Protein AF-A0A1R3IDV9-F1 (afdb_monomer)

Solvent-accessible surface area (backbone atoms only — not comparable to full-atom values): 19021 Å² total; per-residue (Å²): 127,84,83,76,49,72,67,57,53,40,50,51,34,52,48,17,51,78,66,68,31,64,69,55,35,50,51,52,50,56,47,46,67,73,73,48,67,83,74,65,56,50,71,53,49,33,41,50,19,36,33,27,16,75,70,73,34,53,68,60,17,49,50,50,55,69,66,42,54,76,92,56,63,45,59,66,40,52,33,34,43,29,43,22,27,44,74,70,69,38,26,69,60,20,48,51,50,53,54,46,40,48,74,71,71,42,70,79,47,68,75,34,49,31,41,48,22,49,24,24,24,76,69,56,34,54,72,58,36,53,53,52,48,56,48,29,54,76,67,66,37,40,79,40,61,64,25,36,34,27,48,35,51,22,26,50,60,47,69,40,50,66,63,22,47,50,53,60,70,70,42,92,69,77,42,73,68,39,54,50,48,52,32,50,50,27,46,76,71,72,36,57,67,61,20,50,52,52,51,54,50,52,53,50,60,74,49,58,87,74,68,81,72,63,49,78,46,72,27,95,51,42,64,65,51,48,50,49,45,27,74,76,74,60,37,41,80,49,94,60,82,93,62,100,58,60,67,49,34,33,40,40,94,96,52,64,28,36,38,31,29,50,55,61,93,84,62,82,68,80,84,44,68,55,24,68,84,27,83,58,76,66,30,79,58,43,90,83,45,77,60,53,77,47,77,38,93,56,48,69,64,51,56,48,54,39,52,79,70,69,52,67,69,30,75,50,64,46,96,85,70,66,36,45,36,40,21,28,61,50,98,40,28,44,34,36,34,40,33,32,60,69,84,130

Organism: Corchorus capsularis (NCBI:txid210143)

Structure (mmCIF, N/CA/C/O backbone):
data_AF-A0A1R3IDV9-F1
#
_entry.id   AF-A0A1R3IDV9-F1
#
loop_
_atom_site.group_PDB
_atom_site.id
_atom_site.type_symbol
_atom_site.label_atom_id
_atom_site.label_alt_id
_atom_site.label_comp_id
_atom_site.label_asym_id
_atom_site.label_entity_id
_atom_site.label_seq_id
_atom_site.pdbx_PDB_ins_code
_atom_site.Cartn_x
_atom_site.Cartn_y
_atom_site.Cartn_z
_atom_site.occupancy
_atom_site.B_iso_or_equiv
_atom_site.auth_seq_id
_atom_site.auth_comp_id
_atom_site.auth_asym_id
_atom_site.auth_atom_id
_atom_site.pdbx_PDB_model_num
ATOM 1 N N . MET A 1 1 ? 41.408 20.969 -21.955 1.00 45.00 1 MET A N 1
ATOM 2 C CA . MET A 1 1 ? 40.219 20.861 -21.080 1.00 45.00 1 MET A CA 1
ATOM 3 C C . MET A 1 1 ? 40.472 19.716 -20.119 1.00 45.00 1 MET A C 1
ATOM 5 O O . MET A 1 1 ? 41.024 18.726 -20.591 1.00 45.00 1 MET A O 1
ATOM 9 N N . PRO A 1 2 ? 40.154 19.833 -18.820 1.00 53.81 2 PR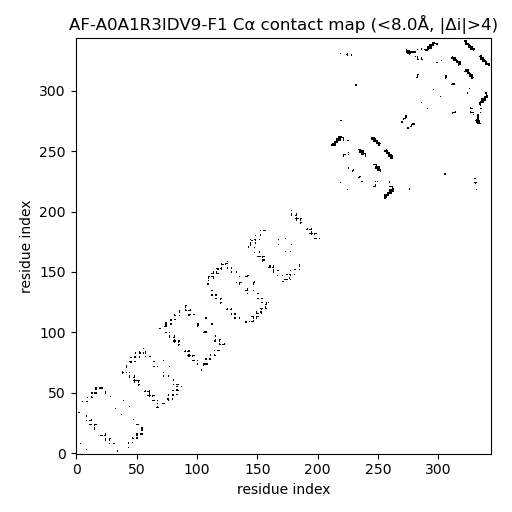O A N 1
ATOM 10 C CA . PRO A 1 2 ? 40.246 18.680 -17.931 1.00 53.81 2 PRO A CA 1
ATOM 11 C C . PRO A 1 2 ? 39.352 17.569 -18.496 1.00 53.81 2 PRO A C 1
ATOM 13 O O . PRO A 1 2 ? 38.262 17.845 -19.002 1.00 53.81 2 PRO A O 1
ATOM 16 N N . PHE A 1 3 ? 39.854 16.337 -18.504 1.00 72.88 3 PHE A N 1
ATOM 17 C CA . PHE A 1 3 ? 39.073 15.192 -18.955 1.00 72.88 3 PHE A CA 1
ATOM 18 C C . PHE A 1 3 ? 37.902 15.004 -17.989 1.00 72.88 3 PHE A C 1
ATOM 20 O O . PHE A 1 3 ? 38.125 14.801 -16.798 1.00 72.88 3 PHE A O 1
ATOM 27 N N . LEU A 1 4 ? 36.670 15.104 -18.497 1.00 81.44 4 LEU A N 1
ATOM 28 C CA . LEU A 1 4 ? 35.479 14.813 -17.703 1.00 81.44 4 LEU A CA 1
ATOM 29 C C . LEU A 1 4 ? 35.514 13.351 -17.255 1.00 81.44 4 LEU A C 1
ATOM 31 O O . LEU A 1 4 ? 35.763 12.442 -18.051 1.00 81.44 4 LEU A O 1
ATOM 35 N N . THR A 1 5 ? 35.237 13.130 -15.979 1.00 87.06 5 THR A N 1
ATOM 36 C CA . THR A 1 5 ? 35.092 11.804 -15.386 1.00 87.06 5 THR A CA 1
ATOM 37 C C . THR A 1 5 ? 33.834 11.106 -15.909 1.00 87.06 5 THR A C 1
ATOM 39 O O . THR A 1 5 ? 32.876 11.739 -16.360 1.00 87.06 5 THR A O 1
ATOM 42 N N . ALA A 1 6 ? 33.785 9.775 -15.803 1.00 84.94 6 ALA A N 1
ATOM 43 C CA . ALA A 1 6 ? 32.597 9.006 -16.183 1.00 84.94 6 ALA A CA 1
ATOM 44 C C . ALA A 1 6 ? 31.330 9.463 -15.424 1.00 84.94 6 ALA A C 1
ATOM 46 O O . ALA A 1 6 ? 30.246 9.518 -16.001 1.00 84.94 6 ALA A O 1
ATOM 47 N N . ASN A 1 7 ? 31.460 9.860 -14.156 1.00 87.38 7 ASN A N 1
ATOM 48 C CA . ASN A 1 7 ? 30.328 10.353 -13.369 1.00 87.38 7 ASN A CA 1
ATOM 49 C C . ASN A 1 7 ? 29.808 11.697 -13.893 1.00 87.38 7 ASN A C 1
ATOM 51 O O . ASN A 1 7 ? 28.600 11.868 -14.038 1.00 87.38 7 ASN A O 1
ATOM 55 N N . GLU A 1 8 ? 30.702 12.625 -14.242 1.00 92.00 8 GLU A N 1
ATOM 56 C CA . GLU A 1 8 ? 30.314 13.904 -14.846 1.00 92.00 8 GLU A CA 1
ATOM 57 C C . GLU A 1 8 ? 29.625 13.689 -16.198 1.00 92.00 8 GLU A C 1
ATOM 59 O O . GLU A 1 8 ? 28.583 14.287 -16.458 1.00 92.00 8 GLU A O 1
ATOM 64 N N . LEU A 1 9 ? 30.133 12.770 -17.028 1.00 92.94 9 LEU A N 1
ATOM 65 C CA . LEU A 1 9 ? 29.495 12.394 -18.295 1.00 92.94 9 LEU A CA 1
ATOM 66 C C . LEU A 1 9 ? 28.096 11.791 -18.081 1.00 92.94 9 LEU A C 1
ATOM 68 O O . LEU A 1 9 ? 27.165 12.129 -18.815 1.00 92.94 9 LEU A O 1
ATOM 72 N N . GLY A 1 10 ? 27.922 10.952 -17.055 1.00 93.12 10 GLY A N 1
ATOM 73 C CA . GLY A 1 10 ? 26.614 10.440 -16.636 1.00 93.12 10 GLY A CA 1
ATOM 74 C C . GLY A 1 10 ? 25.642 11.559 -16.248 1.00 93.12 10 GLY A C 1
ATOM 75 O O . GLY A 1 10 ? 24.504 11.582 -16.720 1.00 93.12 10 GLY A O 1
ATOM 76 N N . SER A 1 11 ? 26.102 12.543 -15.474 1.00 94.12 11 SER A N 1
ATOM 77 C CA . SER A 1 11 ? 25.307 13.717 -15.088 1.00 94.12 11 SER A CA 1
ATOM 78 C C . SER A 1 11 ? 24.898 14.580 -16.284 1.00 94.12 11 SER A C 1
ATOM 80 O O . SER A 1 11 ? 23.766 15.067 -16.333 1.00 94.12 11 SER A O 1
ATOM 82 N N . LEU A 1 12 ? 25.763 14.735 -17.293 1.00 96.00 12 LEU A N 1
ATOM 83 C CA . LEU A 1 12 ? 25.405 15.438 -18.531 1.00 96.00 12 LEU A CA 1
ATOM 84 C C . LEU A 1 12 ? 24.293 14.709 -19.301 1.00 96.00 12 LEU A C 1
ATOM 86 O O . LEU A 1 12 ? 23.381 15.357 -19.817 1.00 96.00 12 LEU A O 1
ATOM 90 N N . LEU A 1 13 ? 24.309 13.371 -19.329 1.00 95.88 13 LEU A N 1
ATOM 91 C CA . LEU A 1 13 ? 23.220 12.586 -19.922 1.00 95.88 13 LEU A CA 1
ATOM 92 C C . LEU A 1 13 ? 21.898 12.782 -19.167 1.00 95.88 13 LEU A C 1
ATOM 94 O O . LEU A 1 13 ? 20.855 12.922 -19.805 1.00 95.88 13 LEU A O 1
ATOM 98 N N . LEU A 1 14 ? 21.924 12.848 -17.832 1.00 94.88 14 LEU A N 1
ATOM 99 C CA . LEU A 1 14 ? 20.731 13.170 -17.037 1.00 94.88 14 LEU A CA 1
ATOM 100 C C . LEU A 1 14 ? 20.232 14.594 -17.313 1.00 94.88 14 LEU A C 1
ATOM 102 O O . LEU A 1 14 ? 19.033 14.801 -17.480 1.00 94.88 14 LEU A O 1
ATOM 106 N N . SER A 1 15 ? 21.140 15.563 -17.448 1.00 96.06 15 SER A N 1
ATOM 107 C CA . SER A 1 15 ? 20.794 16.934 -17.838 1.00 96.06 15 SER A CA 1
ATOM 108 C C . SER A 1 15 ? 20.126 16.985 -19.218 1.00 96.06 15 SER A C 1
ATOM 110 O O . SER A 1 15 ? 19.154 17.719 -19.405 1.00 96.06 15 SER A O 1
ATOM 112 N N . ALA A 1 16 ? 20.556 16.154 -20.174 1.00 95.94 16 ALA A N 1
ATOM 113 C CA . ALA A 1 16 ? 19.885 16.033 -21.469 1.00 95.94 16 ALA A CA 1
ATOM 114 C C . ALA A 1 16 ? 18.427 15.560 -21.338 1.00 95.94 16 ALA A C 1
ATOM 116 O O . ALA A 1 16 ? 17.557 16.073 -22.044 1.00 95.94 16 ALA A O 1
ATOM 117 N N . ILE A 1 17 ? 18.149 14.629 -20.416 1.00 95.19 17 ILE A N 1
ATOM 118 C CA . ILE A 1 17 ? 16.788 14.160 -20.119 1.00 95.19 17 ILE A CA 1
ATOM 119 C C . ILE A 1 17 ? 15.955 15.293 -19.513 1.00 95.19 17 ILE A C 1
ATOM 121 O O . ILE A 1 17 ? 14.864 15.573 -20.010 1.00 95.19 17 ILE A O 1
ATOM 125 N N . SER A 1 18 ? 16.474 15.967 -18.481 1.00 95.75 18 SER A N 1
ATOM 126 C CA . SER A 1 18 ? 15.773 17.059 -17.790 1.00 95.75 18 SER A CA 1
ATOM 127 C C . SER A 1 18 ? 15.428 18.214 -18.732 1.00 95.75 18 SER A C 1
ATOM 129 O O . SER A 1 18 ? 14.315 18.730 -18.694 1.00 95.75 18 SER A O 1
ATOM 131 N N . ASN A 1 19 ? 16.347 18.563 -19.635 1.00 95.12 19 ASN A N 1
ATOM 132 C CA . ASN A 1 19 ? 16.150 19.610 -20.641 1.00 95.12 19 ASN A CA 1
ATOM 133 C C . ASN A 1 19 ? 15.424 19.122 -21.906 1.00 95.12 19 ASN A C 1
ATOM 135 O O . ASN A 1 19 ? 15.231 19.900 -22.838 1.00 95.12 19 ASN A O 1
ATOM 139 N N . ARG A 1 20 ? 15.070 17.831 -21.984 1.00 94.12 20 ARG A N 1
ATOM 140 C CA . ARG A 1 20 ? 14.500 17.176 -23.175 1.00 94.12 20 ARG A CA 1
ATOM 141 C C . ARG A 1 20 ? 15.292 17.449 -24.467 1.00 94.12 20 ARG A C 1
ATOM 143 O O . ARG A 1 20 ? 14.722 17.511 -25.555 1.00 94.12 20 ARG A O 1
ATOM 150 N N . SER A 1 21 ? 16.613 17.609 -24.361 1.00 96.44 21 SER A N 1
ATOM 151 C CA . SER A 1 21 ? 17.473 18.025 -25.473 1.00 96.44 21 SER A CA 1
ATOM 152 C C . SER A 1 21 ? 18.182 16.837 -26.107 1.00 96.44 21 SER A C 1
ATOM 154 O O . SER A 1 21 ? 19.210 16.350 -25.626 1.00 96.44 21 SER A O 1
ATOM 156 N N . LEU A 1 22 ? 17.651 16.396 -27.246 1.00 94.31 22 LEU A N 1
ATOM 157 C CA . LEU A 1 22 ? 18.248 15.310 -28.012 1.00 94.31 22 LEU A CA 1
ATOM 158 C C . LEU A 1 22 ? 19.625 15.671 -28.581 1.00 94.31 22 LEU A C 1
ATOM 160 O O . LEU A 1 22 ? 20.528 14.832 -28.601 1.00 94.31 22 LEU A O 1
ATOM 164 N N . LEU A 1 23 ? 19.784 16.910 -29.052 1.00 95.75 23 LEU A N 1
ATOM 165 C CA . LEU A 1 23 ? 21.054 17.383 -29.596 1.00 95.75 23 LEU A CA 1
ATOM 166 C C . LEU A 1 23 ? 22.146 17.317 -28.527 1.00 95.75 23 LEU A C 1
ATOM 168 O O . LEU A 1 23 ? 23.218 16.772 -28.786 1.00 95.75 23 LEU A O 1
ATOM 172 N N . PHE A 1 24 ? 21.841 17.794 -27.317 1.00 96.19 24 PHE A N 1
ATOM 173 C CA . PHE A 1 24 ? 22.769 17.740 -26.194 1.00 96.19 24 PHE A CA 1
ATOM 174 C C . PHE A 1 24 ? 23.096 16.294 -25.809 1.00 96.19 24 PHE A C 1
ATOM 176 O O . PHE A 1 24 ? 24.266 15.936 -25.752 1.00 96.19 24 PHE A O 1
ATOM 183 N N . GLY A 1 25 ? 22.088 15.424 -25.678 1.00 96.50 25 GLY A N 1
ATOM 184 C CA . GLY A 1 25 ? 22.305 14.008 -25.362 1.00 96.50 25 GLY A CA 1
ATOM 185 C C . GLY A 1 25 ? 23.177 13.277 -26.392 1.00 96.50 25 GLY A C 1
ATOM 186 O O . GLY A 1 25 ? 24.076 12.521 -26.021 1.00 96.50 25 GLY A O 1
ATOM 187 N N . ARG A 1 26 ? 22.973 13.531 -27.693 1.00 96.38 26 ARG A N 1
ATOM 188 C CA . ARG A 1 26 ? 23.817 12.970 -28.765 1.00 96.38 26 ARG A CA 1
ATOM 189 C C . ARG A 1 26 ? 25.233 13.540 -28.748 1.00 96.38 26 ARG A C 1
ATOM 191 O O . ARG A 1 26 ? 26.173 12.779 -28.953 1.00 96.38 26 ARG A O 1
ATOM 198 N N . ALA A 1 27 ? 25.395 14.837 -28.485 1.00 96.25 27 ALA A N 1
ATOM 199 C CA . ALA A 1 27 ? 26.710 15.458 -28.350 1.00 96.25 27 ALA A CA 1
ATOM 200 C C . ALA A 1 27 ? 27.485 14.873 -27.157 1.00 96.25 27 ALA A C 1
ATOM 202 O O . ALA A 1 27 ? 28.652 14.511 -27.306 1.00 96.25 27 ALA A O 1
ATOM 203 N N . THR A 1 28 ? 26.826 14.686 -26.009 1.00 95.75 28 THR A N 1
ATOM 204 C CA . THR A 1 28 ? 27.406 14.016 -24.837 1.00 95.75 28 THR A CA 1
ATOM 205 C C . THR A 1 28 ? 27.777 12.568 -25.147 1.00 95.75 28 THR A C 1
ATOM 207 O O . THR A 1 28 ? 28.882 12.150 -24.818 1.00 95.75 28 THR A O 1
ATOM 210 N N . HIS A 1 29 ? 26.917 11.807 -25.834 1.00 95.38 29 HIS A N 1
ATOM 211 C CA . HIS A 1 29 ? 27.252 10.442 -26.251 1.00 95.38 29 HIS A CA 1
ATOM 212 C C . HIS A 1 29 ? 28.455 10.407 -27.208 1.00 95.38 29 HIS A C 1
ATOM 214 O O . HIS A 1 29 ? 29.370 9.612 -27.017 1.00 95.38 29 HIS A O 1
ATOM 220 N N . ALA A 1 30 ? 28.519 11.307 -28.193 1.00 94.88 30 ALA A N 1
ATOM 221 C CA . ALA A 1 30 ? 29.675 11.404 -29.082 1.00 94.88 30 ALA A CA 1
ATOM 222 C C . ALA A 1 30 ? 30.962 11.763 -28.319 1.00 94.88 30 ALA A C 1
ATOM 224 O O . ALA A 1 30 ? 32.035 11.265 -28.653 1.00 94.88 30 ALA A O 1
ATOM 225 N N . HIS A 1 31 ? 30.863 12.603 -27.285 1.00 93.88 31 HIS A N 1
ATOM 226 C CA . HIS A 1 31 ? 31.991 12.915 -26.414 1.00 93.88 31 HIS A CA 1
ATOM 227 C C . HIS A 1 31 ? 32.432 11.690 -25.601 1.00 93.88 31 HIS A C 1
ATOM 229 O O . HIS A 1 31 ? 33.619 11.388 -25.599 1.00 93.88 31 HIS A O 1
ATOM 235 N N . ILE A 1 32 ? 31.489 10.932 -25.025 1.00 94.69 32 ILE A N 1
ATOM 236 C CA . ILE A 1 32 ? 31.747 9.658 -24.329 1.00 94.69 32 ILE A CA 1
ATOM 237 C C . ILE A 1 32 ? 32.524 8.682 -25.220 1.00 94.69 32 ILE A C 1
ATOM 239 O O . ILE A 1 32 ? 33.512 8.111 -24.772 1.00 94.69 32 ILE A O 1
ATOM 243 N N . LEU A 1 33 ? 32.119 8.519 -26.483 1.00 92.38 33 LEU A N 1
ATOM 244 C CA . LEU A 1 33 ? 32.799 7.620 -27.426 1.00 92.38 33 LEU A CA 1
ATOM 245 C C . LEU A 1 33 ? 34.219 8.081 -27.790 1.00 92.38 33 LEU A C 1
ATOM 247 O O . LEU A 1 33 ? 35.034 7.265 -28.207 1.00 92.38 33 LEU A O 1
ATOM 251 N N . LYS A 1 34 ? 34.517 9.382 -27.665 1.00 91.75 34 LYS A N 1
ATOM 252 C CA . LYS A 1 34 ? 35.859 9.938 -27.906 1.00 91.75 34 LYS A CA 1
ATOM 253 C C . LYS A 1 34 ? 36.758 9.880 -26.673 1.00 91.75 34 LYS A C 1
ATOM 255 O O . LYS A 1 34 ? 37.975 9.882 -26.831 1.00 91.75 34 LYS A O 1
ATOM 260 N N . THR A 1 35 ? 36.186 9.909 -25.470 1.00 89.88 35 THR A N 1
ATOM 261 C CA . THR A 1 35 ? 36.944 9.993 -24.212 1.00 89.88 35 THR A CA 1
ATOM 262 C C . THR A 1 35 ? 37.127 8.647 -23.530 1.00 89.88 35 THR A C 1
ATOM 264 O O . THR A 1 35 ? 38.171 8.419 -22.923 1.00 89.88 35 THR A O 1
ATOM 267 N N . LEU A 1 36 ? 36.135 7.758 -23.610 1.00 89.69 36 LEU A N 1
ATOM 268 C CA . LEU A 1 36 ? 36.168 6.449 -22.969 1.00 89.69 36 LEU A CA 1
ATOM 269 C C . LEU A 1 36 ? 36.540 5.358 -23.973 1.00 89.69 36 LEU A C 1
ATOM 271 O O . LEU A 1 36 ? 36.157 5.399 -25.141 1.00 89.69 36 LEU A O 1
ATOM 275 N N . GLN A 1 37 ? 37.263 4.349 -23.493 1.00 85.44 37 GLN A N 1
ATOM 276 C CA . GLN A 1 37 ? 37.557 3.156 -24.280 1.00 85.44 37 GLN A CA 1
ATOM 277 C C . GLN A 1 37 ? 36.317 2.264 -24.389 1.00 85.44 37 GLN A C 1
ATOM 279 O O . GLN A 1 37 ? 35.493 2.198 -23.474 1.00 85.44 37 GLN A O 1
ATOM 284 N N . THR A 1 38 ? 36.196 1.560 -25.513 1.00 84.06 38 THR A N 1
ATOM 285 C CA . THR A 1 38 ? 35.175 0.529 -25.714 1.00 84.06 38 THR A CA 1
ATOM 286 C C . THR A 1 38 ? 35.701 -0.841 -25.275 1.00 84.06 38 THR A C 1
ATOM 288 O O . THR A 1 38 ? 36.838 -1.168 -25.620 1.00 84.06 38 THR A O 1
ATOM 291 N N . PRO A 1 39 ? 34.889 -1.680 -24.608 1.00 86.06 39 PRO A N 1
ATOM 292 C CA . PRO A 1 39 ? 33.474 -1.468 -24.291 1.00 86.06 39 PRO A CA 1
ATOM 293 C C . PRO A 1 39 ? 33.248 -0.428 -23.183 1.00 86.06 39 PRO A C 1
ATOM 295 O O . PRO A 1 39 ? 34.038 -0.319 -22.250 1.00 86.06 39 PRO A O 1
ATOM 298 N N . LEU A 1 40 ? 32.150 0.330 -23.291 1.00 89.31 40 LEU A N 1
ATOM 299 C CA . LEU A 1 40 ? 31.809 1.365 -22.312 1.00 89.31 40 LEU A CA 1
ATOM 300 C C . LEU A 1 40 ? 31.517 0.747 -20.932 1.00 89.31 40 LEU A C 1
ATOM 302 O O . LEU A 1 40 ? 30.895 -0.318 -20.863 1.00 89.31 40 LEU A O 1
ATOM 306 N N . PRO A 1 41 ? 31.856 1.438 -19.826 1.00 88.62 41 PRO A N 1
ATOM 307 C CA . PRO A 1 41 ? 31.457 1.014 -18.487 1.00 88.62 41 PRO A CA 1
ATOM 308 C C . PRO A 1 41 ? 29.941 0.782 -18.388 1.00 88.62 41 PRO A C 1
ATOM 310 O O . PRO A 1 41 ? 29.149 1.554 -18.938 1.00 88.62 41 PRO A O 1
ATOM 313 N N . SER A 1 42 ? 29.517 -0.250 -17.652 1.00 87.31 42 SER A N 1
ATOM 314 C CA . SER A 1 42 ? 28.100 -0.643 -17.538 1.00 87.31 42 SER A CA 1
ATOM 315 C C . SER A 1 42 ? 27.205 0.504 -17.056 1.00 87.31 42 SER A C 1
ATOM 317 O O . SER A 1 42 ? 26.134 0.737 -17.610 1.00 87.31 42 SER A O 1
ATOM 319 N N . PHE A 1 43 ? 27.675 1.291 -16.087 1.00 89.62 43 PHE A N 1
ATOM 320 C CA . PHE A 1 43 ? 26.979 2.477 -15.591 1.00 89.62 43 PHE A CA 1
ATOM 321 C C . PHE A 1 43 ? 26.720 3.530 -16.684 1.00 89.62 43 PHE A C 1
ATOM 323 O O . PHE A 1 43 ? 25.619 4.080 -16.750 1.00 89.62 43 PHE A O 1
ATOM 330 N N . ILE A 1 44 ? 27.693 3.787 -17.566 1.00 93.12 44 ILE A N 1
ATOM 331 C CA . ILE A 1 44 ? 27.539 4.730 -18.686 1.00 93.12 44 ILE A CA 1
ATOM 332 C C . ILE A 1 44 ? 26.548 4.183 -19.709 1.00 93.12 44 ILE A C 1
ATOM 334 O O . ILE A 1 44 ? 25.652 4.903 -20.147 1.00 93.12 44 ILE A O 1
ATOM 338 N N . SER A 1 45 ? 26.662 2.897 -20.040 1.00 93.25 45 SER A N 1
ATOM 339 C CA . SER A 1 45 ? 25.725 2.220 -20.938 1.00 93.25 45 SER A CA 1
ATOM 340 C C . SER A 1 45 ? 24.287 2.310 -20.409 1.00 93.25 45 SER A C 1
ATOM 342 O O . SER A 1 45 ? 23.375 2.645 -21.161 1.00 93.25 45 SER A O 1
ATOM 344 N N . ASN A 1 46 ? 24.083 2.146 -19.095 1.00 93.00 46 ASN A N 1
ATOM 345 C CA . ASN A 1 46 ? 22.780 2.331 -18.445 1.00 93.00 46 ASN A CA 1
ATOM 346 C C . ASN A 1 46 ? 22.249 3.763 -18.600 1.00 93.00 46 ASN A C 1
ATOM 348 O O . ASN A 1 46 ? 21.075 3.946 -18.924 1.00 93.00 46 ASN A O 1
ATOM 352 N N . HIS A 1 47 ? 23.103 4.775 -18.409 1.00 94.75 47 HIS A N 1
ATOM 353 C CA . HIS A 1 47 ? 22.722 6.181 -18.581 1.00 94.75 47 HIS A CA 1
ATOM 354 C C . HIS A 1 47 ? 22.344 6.501 -20.026 1.00 94.75 47 HIS A C 1
ATOM 356 O O . HIS A 1 47 ? 21.361 7.202 -20.257 1.00 94.75 47 HIS A O 1
ATOM 362 N N . LEU A 1 48 ? 23.079 5.962 -20.999 1.00 96.06 48 LEU A N 1
ATOM 363 C CA . LEU A 1 48 ? 22.790 6.135 -22.420 1.00 96.06 48 LEU A CA 1
ATOM 364 C C . LEU A 1 48 ? 21.471 5.465 -22.819 1.00 96.06 48 LEU A C 1
ATOM 366 O O . LEU A 1 48 ? 20.647 6.098 -23.479 1.00 96.06 48 LEU A O 1
ATOM 370 N N . VAL A 1 49 ? 21.237 4.223 -22.381 1.00 95.94 49 VAL A N 1
ATOM 371 C CA . VAL A 1 49 ? 19.971 3.510 -22.617 1.00 95.94 49 VAL A CA 1
ATOM 372 C C . VAL A 1 49 ? 18.803 4.277 -22.002 1.00 95.94 49 VAL A C 1
ATOM 374 O O . VAL A 1 49 ? 17.796 4.487 -22.679 1.00 95.94 49 VAL A O 1
ATOM 377 N N . ASN A 1 50 ? 18.940 4.749 -20.760 1.00 95.00 50 ASN A N 1
ATOM 378 C CA . ASN A 1 50 ? 17.917 5.552 -20.092 1.00 95.00 50 ASN A CA 1
ATOM 379 C C . ASN A 1 50 ? 17.664 6.883 -20.822 1.00 95.00 50 ASN A C 1
ATOM 381 O O . ASN A 1 50 ? 16.513 7.223 -21.087 1.00 95.00 50 ASN A O 1
ATOM 385 N N . MET A 1 51 ? 18.721 7.606 -21.206 1.00 97.06 51 MET A N 1
ATOM 386 C CA . MET A 1 51 ? 18.622 8.881 -21.924 1.00 97.06 51 MET A CA 1
ATOM 387 C C . MET A 1 51 ? 17.900 8.718 -23.259 1.00 97.06 51 MET A C 1
ATOM 389 O O . MET A 1 51 ? 16.897 9.390 -23.499 1.00 97.06 51 MET A O 1
ATOM 393 N N . TYR A 1 52 ? 18.336 7.773 -24.093 1.00 97.31 52 TYR A N 1
ATOM 394 C CA . TYR A 1 52 ? 17.682 7.524 -25.374 1.00 97.31 52 TYR A CA 1
ATOM 395 C C . TYR A 1 52 ? 16.241 7.042 -25.210 1.00 97.31 52 TYR A C 1
ATOM 397 O O . TYR A 1 52 ? 15.367 7.475 -25.958 1.00 97.31 52 TYR A O 1
ATOM 405 N N . SER A 1 53 ? 15.966 6.209 -24.206 1.00 94.81 53 SER A N 1
ATOM 406 C CA . SER A 1 53 ? 14.613 5.739 -23.902 1.00 94.81 53 SER A CA 1
ATOM 407 C C . SER A 1 53 ? 13.673 6.877 -23.492 1.00 94.81 53 SER A C 1
ATOM 409 O O . SER A 1 53 ? 12.560 6.985 -24.008 1.00 94.81 53 SER A O 1
ATOM 411 N N . LYS A 1 54 ? 14.129 7.763 -22.599 1.00 93.06 54 LYS A N 1
ATOM 412 C CA . LYS A 1 54 ? 13.368 8.925 -22.114 1.00 93.06 54 LYS A CA 1
ATOM 413 C C . LYS A 1 54 ? 13.147 9.993 -23.188 1.00 93.06 54 LYS A C 1
ATOM 415 O O . LYS A 1 54 ? 12.162 10.718 -23.112 1.00 93.06 54 LYS A O 1
ATOM 420 N N . LEU A 1 55 ? 14.028 10.071 -24.188 1.00 94.62 55 LEU A N 1
ATOM 421 C CA . LEU A 1 55 ? 13.903 10.963 -25.349 1.00 94.62 55 LEU A CA 1
ATOM 422 C C . LEU A 1 55 ? 13.266 10.281 -26.576 1.00 94.62 55 LEU A C 1
ATOM 424 O O . LEU A 1 55 ? 13.386 10.788 -27.689 1.00 94.62 55 LEU A O 1
ATOM 428 N N . ASN A 1 56 ? 12.595 9.141 -26.381 1.00 93.25 56 ASN A N 1
ATOM 429 C CA . ASN A 1 56 ? 11.863 8.395 -27.411 1.00 93.25 56 ASN A CA 1
ATOM 430 C C . ASN A 1 56 ? 12.710 7.965 -28.632 1.00 93.25 56 ASN A C 1
ATOM 432 O O . ASN A 1 56 ? 12.223 7.863 -29.756 1.00 93.25 56 ASN A O 1
ATOM 436 N N . LEU A 1 57 ? 13.996 7.677 -28.422 1.00 95.12 57 LEU A N 1
ATOM 437 C CA . LEU A 1 57 ? 14.891 7.070 -29.412 1.00 95.12 57 LEU A CA 1
ATOM 438 C C . LEU A 1 57 ? 15.202 5.621 -29.048 1.00 95.12 57 LEU A C 1
ATOM 440 O O . LEU A 1 57 ? 16.344 5.235 -28.793 1.00 95.12 57 LEU A O 1
ATOM 444 N N . LEU A 1 58 ? 14.164 4.797 -29.043 1.00 94.00 58 LEU A N 1
ATOM 445 C CA . LEU A 1 58 ? 14.242 3.422 -28.554 1.00 94.00 58 LEU A CA 1
ATOM 446 C C . LEU A 1 58 ? 15.161 2.537 -29.406 1.00 94.00 58 LEU A C 1
ATOM 448 O O . LEU A 1 58 ? 15.869 1.697 -28.862 1.00 94.00 58 LEU A O 1
ATOM 452 N N . ASN A 1 59 ? 15.262 2.801 -30.713 1.00 93.94 59 ASN A N 1
ATOM 453 C CA . ASN A 1 59 ? 16.245 2.134 -31.572 1.00 93.94 59 ASN A CA 1
ATOM 454 C C . ASN A 1 59 ? 17.683 2.453 -31.140 1.00 93.94 59 ASN A C 1
ATOM 456 O O . ASN A 1 59 ? 18.515 1.556 -31.068 1.00 93.94 59 ASN A O 1
ATOM 460 N N . SER A 1 60 ? 17.984 3.712 -30.798 1.00 95.50 60 SER A N 1
ATOM 461 C CA . SER A 1 60 ? 19.308 4.091 -30.288 1.00 95.50 60 SER A CA 1
ATOM 462 C C . SER A 1 60 ? 19.581 3.469 -28.919 1.00 95.50 60 SER A C 1
ATOM 464 O O . SER A 1 60 ? 20.681 2.975 -28.694 1.00 95.50 60 SER A O 1
ATOM 466 N N . ALA A 1 61 ? 18.580 3.425 -28.035 1.00 95.56 61 ALA A N 1
ATOM 467 C CA . ALA A 1 61 ? 18.693 2.735 -26.751 1.00 95.56 61 ALA A CA 1
ATOM 468 C C . ALA A 1 61 ? 18.999 1.237 -26.944 1.00 95.56 61 ALA A C 1
ATOM 470 O O . ALA A 1 61 ? 19.900 0.697 -26.306 1.00 95.56 61 ALA A O 1
ATOM 471 N N . HIS A 1 62 ? 18.305 0.580 -27.876 1.00 94.38 62 HIS A N 1
ATOM 472 C CA . HIS A 1 62 ? 18.545 -0.820 -28.205 1.00 94.38 62 HIS A CA 1
ATOM 473 C C . HIS A 1 62 ? 19.944 -1.050 -28.798 1.00 94.38 62 HIS A C 1
ATOM 475 O O . HIS A 1 62 ? 20.625 -1.991 -28.397 1.00 94.38 62 HIS A O 1
ATOM 481 N N . LEU A 1 63 ? 20.418 -0.169 -29.686 1.00 93.75 63 LEU A N 1
ATOM 482 C CA . LEU A 1 63 ? 21.770 -0.256 -30.249 1.00 93.75 63 LEU A CA 1
ATOM 483 C C . LEU A 1 63 ? 22.858 -0.151 -29.171 1.00 93.75 63 LEU A C 1
ATOM 485 O O . LEU A 1 63 ? 23.808 -0.930 -29.199 1.00 93.75 63 LEU A O 1
ATOM 489 N N . VAL A 1 64 ? 22.702 0.748 -28.193 1.00 94.00 64 VAL A N 1
ATOM 490 C CA . VAL A 1 64 ? 23.636 0.843 -27.055 1.00 94.00 64 VAL A CA 1
ATOM 491 C C . VAL A 1 64 ? 23.644 -0.455 -26.241 1.00 94.00 64 VAL A C 1
ATOM 493 O O . VAL A 1 64 ? 24.711 -0.937 -25.860 1.00 94.00 64 VAL A O 1
ATOM 496 N N . LEU A 1 65 ? 22.479 -1.071 -26.012 1.00 92.00 65 LEU A N 1
ATOM 497 C CA . LEU A 1 65 ? 22.398 -2.371 -25.337 1.00 92.00 65 LEU A CA 1
ATOM 498 C C . LEU A 1 65 ? 23.108 -3.480 -26.136 1.00 92.00 65 LEU A C 1
ATOM 500 O O . LEU A 1 65 ? 23.826 -4.288 -25.547 1.00 92.00 65 LEU A O 1
ATOM 504 N N . LEU A 1 66 ? 22.943 -3.516 -27.464 1.00 91.00 66 LEU A N 1
ATOM 505 C CA . LEU A 1 66 ? 23.614 -4.495 -28.329 1.00 91.00 66 LEU A CA 1
ATOM 506 C C . LEU A 1 66 ? 25.139 -4.333 -28.320 1.00 91.00 66 LEU A C 1
ATOM 508 O O . LEU A 1 66 ? 25.851 -5.334 -28.310 1.00 91.00 66 LEU A O 1
ATOM 512 N N . GLN A 1 67 ? 25.628 -3.091 -28.270 1.00 89.81 67 GLN A N 1
ATOM 513 C CA . GLN A 1 67 ? 27.055 -2.771 -28.149 1.00 89.81 67 GLN A CA 1
ATOM 514 C C . GLN A 1 67 ? 27.613 -3.032 -26.742 1.00 89.81 67 GLN A C 1
ATOM 516 O O . GLN A 1 67 ? 28.824 -3.177 -26.576 1.00 89.81 67 GLN A O 1
ATOM 521 N N . THR A 1 68 ? 26.749 -3.113 -25.727 1.00 90.06 68 THR A N 1
ATOM 522 C CA . THR A 1 68 ? 27.149 -3.478 -24.365 1.00 90.06 68 THR A CA 1
ATOM 523 C C . THR A 1 68 ? 27.459 -4.980 -24.320 1.00 90.06 68 THR A C 1
ATOM 525 O O . THR A 1 68 ? 26.592 -5.780 -24.704 1.00 90.06 68 THR A O 1
ATOM 528 N N . PRO A 1 69 ? 28.650 -5.395 -23.837 1.00 89.75 69 PRO A N 1
ATOM 529 C CA . PRO A 1 69 ? 28.999 -6.807 -23.721 1.00 89.75 69 PRO A CA 1
ATOM 530 C C . PRO A 1 69 ? 27.943 -7.586 -22.924 1.00 89.75 69 PRO A C 1
ATOM 532 O O . PRO A 1 69 ? 27.475 -7.070 -21.907 1.00 89.75 69 PRO A O 1
ATOM 535 N N . PRO A 1 70 ? 27.577 -8.823 -23.319 1.00 86.81 70 PRO A N 1
ATOM 536 C CA . PRO A 1 70 ? 26.512 -9.579 -22.653 1.00 86.81 70 PRO A CA 1
ATOM 537 C C . PRO A 1 70 ? 26.684 -9.698 -21.132 1.00 86.81 70 PRO A C 1
ATOM 539 O O . PRO A 1 70 ? 25.728 -9.490 -20.395 1.00 86.81 70 PRO A O 1
ATOM 542 N N . HIS A 1 71 ? 27.913 -9.922 -20.658 1.00 86.44 71 HIS A N 1
ATOM 543 C CA . HIS A 1 71 ? 28.244 -10.035 -19.231 1.00 86.44 71 HIS A CA 1
ATOM 544 C C . HIS A 1 71 ? 28.161 -8.704 -18.455 1.00 86.44 71 HIS A C 1
ATOM 546 O O . HIS A 1 71 ? 28.197 -8.708 -17.229 1.00 86.44 71 HIS A O 1
ATOM 552 N N . SER A 1 72 ? 28.075 -7.563 -19.146 1.00 87.62 72 SER A N 1
ATOM 553 C CA . SER A 1 72 ? 27.945 -6.228 -18.543 1.00 87.62 72 SER A CA 1
ATOM 554 C C . SER A 1 72 ? 26.510 -5.696 -18.557 1.00 87.62 72 SER A C 1
ATOM 556 O O . SER A 1 72 ? 26.250 -4.643 -17.969 1.00 87.62 72 SER A O 1
ATOM 558 N N . ARG A 1 73 ? 25.577 -6.388 -19.225 1.00 90.50 73 ARG A N 1
ATOM 559 C CA . ARG A 1 73 ? 24.151 -6.038 -19.217 1.00 90.50 73 ARG A CA 1
ATOM 560 C C . ARG A 1 73 ? 23.569 -6.426 -17.867 1.00 90.50 73 ARG A C 1
ATOM 562 O O . ARG A 1 73 ? 23.669 -7.577 -17.457 1.00 90.50 73 ARG A O 1
ATOM 569 N N . SER A 1 74 ? 22.947 -5.477 -17.179 1.00 91.50 74 SER A N 1
ATOM 570 C CA . SER A 1 74 ? 22.351 -5.728 -15.868 1.00 91.50 74 SER A CA 1
ATOM 571 C C . SER A 1 74 ? 20.835 -5.574 -15.899 1.00 91.50 74 SER A C 1
ATOM 573 O O . SER A 1 74 ? 20.253 -5.078 -16.869 1.00 91.50 74 SER A O 1
ATOM 575 N N . VAL A 1 75 ? 20.184 -5.961 -14.798 1.00 94.81 75 VAL A N 1
ATOM 576 C CA . VAL A 1 75 ? 18.755 -5.698 -14.572 1.00 94.81 75 VAL A CA 1
ATOM 577 C C . VAL A 1 75 ? 18.407 -4.221 -14.771 1.00 94.81 75 VAL A C 1
ATOM 579 O O . VAL A 1 75 ? 17.346 -3.911 -15.307 1.00 94.81 75 VAL A O 1
ATOM 582 N N . VAL A 1 76 ? 19.324 -3.305 -14.439 1.00 92.94 76 VAL A N 1
ATOM 583 C CA . VAL A 1 76 ? 19.136 -1.857 -14.604 1.00 92.94 76 VAL A CA 1
ATOM 584 C C . VAL A 1 76 ? 19.064 -1.474 -16.083 1.00 92.94 76 VAL A C 1
ATOM 586 O O . VAL A 1 76 ? 18.157 -0.740 -16.471 1.00 92.94 76 VAL A O 1
ATOM 589 N N . THR A 1 77 ? 19.969 -1.990 -16.926 1.00 91.88 77 THR A N 1
ATOM 590 C CA . THR A 1 77 ? 19.978 -1.691 -18.369 1.00 91.88 77 THR A CA 1
ATOM 591 C C . THR A 1 77 ? 18.688 -2.160 -19.038 1.00 91.88 77 THR A C 1
ATOM 593 O O . THR A 1 77 ? 18.050 -1.408 -19.776 1.00 91.88 77 THR A O 1
ATOM 596 N N . TRP A 1 78 ? 18.284 -3.399 -18.747 1.00 95.88 78 TRP A N 1
ATOM 597 C CA . TRP A 1 78 ? 17.071 -3.995 -19.301 1.00 95.88 78 TRP A CA 1
ATOM 598 C C . TRP A 1 78 ? 15.811 -3.298 -18.806 1.00 95.88 78 TRP A C 1
ATOM 600 O O . TRP A 1 78 ? 14.941 -2.970 -19.610 1.00 95.88 78 TRP A O 1
ATOM 610 N N . THR A 1 79 ? 15.731 -3.008 -17.507 1.00 96.56 79 THR A N 1
ATOM 611 C CA . THR A 1 79 ? 14.585 -2.301 -16.925 1.00 96.56 79 THR A CA 1
ATOM 612 C C . THR A 1 79 ? 14.441 -0.906 -17.519 1.00 96.56 79 THR A C 1
ATOM 614 O O . THR A 1 79 ? 13.328 -0.524 -17.869 1.00 96.56 79 THR A O 1
ATOM 617 N N . ALA A 1 80 ? 15.539 -0.166 -17.718 1.00 94.56 80 ALA A N 1
ATOM 618 C CA . ALA A 1 80 ? 15.498 1.147 -18.359 1.00 94.56 80 ALA A CA 1
ATOM 619 C C . ALA A 1 80 ? 14.937 1.073 -19.790 1.00 94.56 80 ALA A C 1
ATOM 621 O O . ALA A 1 80 ? 14.076 1.878 -20.152 1.00 94.56 80 ALA A O 1
ATOM 622 N N . LEU A 1 81 ? 15.365 0.081 -20.579 1.00 96.00 81 LEU A N 1
ATOM 623 C CA . LEU A 1 81 ? 14.859 -0.129 -21.937 1.00 96.00 81 LEU A CA 1
ATOM 624 C C . LEU A 1 81 ? 13.368 -0.511 -21.936 1.00 96.00 81 LEU A C 1
ATOM 626 O O . LEU A 1 81 ? 12.567 0.111 -22.633 1.00 96.00 81 LEU A O 1
ATOM 630 N N . ILE A 1 82 ? 12.974 -1.499 -21.124 1.00 97.88 82 ILE A N 1
ATOM 631 C CA . ILE A 1 82 ? 11.585 -1.979 -21.019 1.00 97.88 82 ILE A CA 1
ATOM 632 C C . ILE A 1 82 ? 10.663 -0.845 -20.549 1.00 97.88 82 ILE A C 1
ATOM 634 O O . ILE A 1 82 ? 9.634 -0.585 -21.176 1.00 97.88 82 ILE A O 1
ATOM 638 N N . ALA A 1 83 ? 11.044 -0.129 -19.489 1.00 96.56 83 ALA A N 1
ATOM 639 C CA . ALA A 1 83 ? 10.297 1.016 -18.979 1.00 96.56 83 ALA A CA 1
ATOM 640 C C . ALA A 1 83 ? 10.192 2.132 -20.027 1.00 96.56 83 ALA A C 1
ATOM 642 O O . ALA A 1 83 ? 9.131 2.738 -20.174 1.00 96.56 83 ALA A O 1
ATOM 643 N N . GLY A 1 84 ? 11.264 2.368 -20.788 1.00 95.81 84 GLY A N 1
ATOM 644 C CA . GLY A 1 84 ? 11.290 3.267 -21.936 1.00 95.81 84 GLY A CA 1
ATOM 645 C C . GLY A 1 84 ? 10.229 2.935 -22.976 1.00 95.81 84 GLY A C 1
ATOM 646 O O . GLY A 1 84 ? 9.426 3.791 -23.343 1.00 95.81 84 GLY A O 1
ATOM 647 N N . HIS A 1 85 ? 10.176 1.680 -23.420 1.00 97.38 85 HIS A N 1
ATOM 648 C CA . HIS A 1 85 ? 9.158 1.227 -24.366 1.00 97.38 85 HIS A CA 1
ATOM 649 C C . HIS A 1 85 ? 7.738 1.396 -23.810 1.00 97.38 85 HIS A C 1
ATOM 651 O O . HIS A 1 85 ? 6.871 1.909 -24.515 1.00 97.38 85 HIS A O 1
ATOM 657 N N . VAL A 1 86 ? 7.502 1.042 -22.542 1.00 97.62 86 VAL A N 1
ATOM 658 C CA . VAL A 1 86 ? 6.190 1.198 -21.885 1.00 97.62 86 VAL A CA 1
ATOM 659 C C . VAL A 1 86 ? 5.766 2.664 -21.776 1.00 97.62 86 VAL A C 1
ATOM 661 O O . VAL A 1 86 ? 4.603 2.980 -22.017 1.00 97.62 86 VAL A O 1
ATOM 664 N N . GLN A 1 87 ? 6.686 3.568 -21.428 1.00 95.69 87 GLN A N 1
ATOM 665 C CA . GLN A 1 87 ? 6.408 5.006 -21.319 1.00 95.69 87 GLN A CA 1
ATOM 666 C C . GLN A 1 87 ? 6.052 5.637 -22.669 1.00 95.69 87 GLN A C 1
ATOM 668 O O . GLN A 1 87 ? 5.251 6.564 -22.706 1.00 95.69 87 GLN A O 1
ATOM 673 N N . ASN A 1 88 ? 6.601 5.105 -23.762 1.00 94.88 88 ASN A N 1
ATOM 674 C CA . ASN A 1 88 ? 6.343 5.573 -25.124 1.00 94.88 88 ASN A CA 1
ATOM 675 C C . ASN A 1 88 ? 5.248 4.763 -25.855 1.00 94.88 88 ASN A C 1
ATOM 677 O O . ASN A 1 88 ? 5.091 4.904 -27.062 1.00 94.88 88 ASN A O 1
ATOM 681 N N . GLY A 1 89 ? 4.500 3.899 -25.156 1.00 95.75 89 GLY A N 1
ATOM 682 C CA . GLY A 1 89 ? 3.372 3.149 -25.731 1.00 95.75 89 GLY A CA 1
ATOM 683 C C . GLY A 1 89 ? 3.742 1.923 -26.579 1.00 95.75 89 GLY A C 1
ATOM 684 O O . GLY A 1 89 ? 2.865 1.278 -27.149 1.00 95.75 89 GLY A O 1
ATOM 685 N N . HIS A 1 90 ? 5.018 1.539 -26.640 1.00 96.75 90 HIS A N 1
ATOM 686 C CA . HIS A 1 90 ? 5.501 0.386 -27.406 1.00 96.75 90 HIS A CA 1
ATOM 687 C C . HIS A 1 90 ? 5.451 -0.914 -26.585 1.00 96.75 90 HIS A C 1
ATOM 689 O O . HIS A 1 90 ? 6.472 -1.554 -26.320 1.00 96.75 90 HIS A O 1
ATOM 695 N N . PHE A 1 91 ? 4.251 -1.313 -26.162 1.00 98.00 91 PHE A N 1
ATOM 696 C CA . PHE A 1 91 ? 4.045 -2.423 -25.223 1.00 98.00 91 PHE A CA 1
ATOM 697 C C . PHE A 1 91 ? 4.516 -3.788 -25.753 1.00 98.00 91 PHE A C 1
ATOM 699 O O . PHE A 1 91 ? 5.092 -4.569 -24.997 1.00 98.00 91 PHE A O 1
ATOM 706 N N . THR A 1 92 ? 4.343 -4.068 -27.049 1.00 98.19 92 THR A N 1
ATOM 707 C CA . THR A 1 92 ? 4.793 -5.336 -27.656 1.00 98.19 92 THR A CA 1
ATOM 708 C C . THR A 1 92 ? 6.309 -5.482 -27.561 1.00 98.19 92 THR A C 1
ATOM 710 O O . THR A 1 92 ? 6.808 -6.501 -27.086 1.00 98.19 92 THR A O 1
ATOM 713 N N . SER A 1 93 ? 7.055 -4.436 -27.930 1.00 97.12 93 SER A N 1
ATOM 714 C CA . SER A 1 93 ? 8.517 -4.409 -27.809 1.00 97.12 93 SER A CA 1
ATOM 715 C C . SER A 1 93 ? 8.973 -4.529 -26.356 1.00 97.12 93 SER A C 1
ATOM 717 O O . SER A 1 93 ? 9.943 -5.232 -26.083 1.00 97.12 93 SER A O 1
ATOM 719 N N . ALA A 1 94 ? 8.256 -3.912 -25.409 1.00 98.00 94 ALA A N 1
ATOM 720 C CA . ALA A 1 94 ? 8.563 -4.046 -23.986 1.00 98.00 94 ALA A CA 1
ATOM 721 C C . ALA A 1 94 ? 8.505 -5.511 -23.518 1.00 98.00 94 ALA A C 1
ATOM 723 O O . ALA A 1 94 ? 9.428 -5.978 -22.851 1.00 98.00 94 ALA A O 1
ATOM 724 N N . LEU A 1 95 ? 7.467 -6.260 -23.911 1.00 98.44 95 LEU A N 1
ATOM 725 C CA . LEU A 1 95 ? 7.341 -7.684 -23.577 1.00 98.44 95 LEU A CA 1
ATOM 726 C C . LEU A 1 95 ? 8.381 -8.556 -24.295 1.00 98.44 95 LEU A C 1
ATOM 728 O O . LEU A 1 95 ? 8.893 -9.505 -23.702 1.00 98.44 95 LEU A O 1
ATOM 732 N N . LEU A 1 96 ? 8.743 -8.225 -25.539 1.00 98.00 96 LEU A N 1
ATOM 733 C CA . LEU A 1 96 ? 9.824 -8.913 -26.253 1.00 98.00 96 LEU A CA 1
ATOM 734 C C . LEU A 1 96 ? 11.175 -8.713 -25.552 1.00 98.00 96 LEU A C 1
ATOM 736 O O . LEU A 1 96 ? 11.904 -9.682 -25.342 1.00 98.00 96 LEU A O 1
ATOM 740 N N . HIS A 1 97 ? 11.488 -7.489 -25.120 1.00 97.50 97 HIS A N 1
ATOM 741 C CA . HIS A 1 97 ? 12.698 -7.209 -24.345 1.00 97.50 97 HIS A CA 1
ATOM 742 C C . HIS A 1 97 ? 12.668 -7.864 -22.962 1.00 97.50 97 HIS A C 1
ATOM 744 O O . HIS A 1 97 ? 13.686 -8.401 -22.539 1.00 97.50 97 HIS A O 1
ATOM 750 N N . PHE A 1 98 ? 11.513 -7.919 -22.294 1.00 98.06 98 PHE A N 1
ATOM 751 C CA . PHE A 1 98 ? 11.346 -8.695 -21.062 1.00 98.06 98 PHE A CA 1
ATOM 752 C C . PHE A 1 98 ? 11.635 -10.187 -21.284 1.00 98.06 98 PHE A C 1
ATOM 754 O O . PHE A 1 98 ? 12.341 -10.819 -20.498 1.00 98.06 98 PHE A O 1
ATOM 761 N N . SER A 1 99 ? 11.147 -10.763 -22.388 1.00 97.81 99 SER A N 1
ATOM 762 C CA . SER A 1 99 ? 11.474 -12.144 -22.746 1.00 97.81 99 SER A CA 1
ATOM 763 C C . SER A 1 99 ? 12.963 -12.325 -23.042 1.00 97.81 99 SER A C 1
ATOM 765 O O . SER A 1 99 ? 13.509 -13.361 -22.668 1.00 97.81 99 SER A O 1
ATOM 767 N N . GLN A 1 100 ? 13.612 -11.368 -23.710 1.00 96.44 100 GLN A N 1
ATOM 768 C CA . GLN A 1 100 ? 15.036 -11.459 -24.030 1.00 96.44 100 GLN A CA 1
ATOM 769 C C . GLN A 1 100 ? 15.913 -11.329 -22.782 1.00 96.44 100 GLN A C 1
ATOM 771 O O . GLN A 1 100 ? 16.813 -12.138 -22.605 1.00 96.44 100 GLN A O 1
ATOM 776 N N . MET A 1 101 ? 15.596 -10.403 -21.874 1.00 96.38 101 MET A N 1
ATOM 777 C CA . MET A 1 101 ? 16.248 -10.276 -20.567 1.00 96.38 101 MET A CA 1
ATOM 778 C C . MET A 1 101 ? 16.305 -11.622 -19.829 1.00 96.38 101 MET A C 1
ATOM 780 O O . MET A 1 101 ? 17.340 -12.003 -19.288 1.00 96.38 101 MET A O 1
ATOM 784 N N . ARG A 1 102 ? 15.203 -12.381 -19.868 1.00 95.19 102 ARG A N 1
ATOM 785 C CA . ARG A 1 102 ? 15.135 -13.719 -19.270 1.00 95.19 102 ARG A CA 1
ATOM 786 C C . ARG A 1 102 ? 15.942 -14.773 -20.026 1.00 95.19 102 ARG A C 1
ATOM 788 O O . ARG A 1 102 ? 16.496 -15.658 -19.386 1.00 95.19 102 ARG A O 1
ATOM 795 N N . LYS A 1 103 ? 15.997 -14.705 -21.362 1.00 95.19 103 LYS A N 1
ATOM 796 C CA . LYS A 1 103 ? 16.852 -15.588 -22.181 1.00 95.19 103 LYS A CA 1
ATOM 797 C C . LYS A 1 103 ? 18.337 -15.337 -21.921 1.00 95.19 103 LYS A C 1
ATOM 799 O O . LYS A 1 103 ? 19.113 -16.281 -21.957 1.00 95.19 103 LYS A O 1
ATOM 804 N N . ASP A 1 104 ? 18.696 -14.101 -21.586 1.00 93.25 104 ASP A N 1
ATOM 805 C CA . ASP A 1 104 ? 20.037 -13.707 -21.142 1.00 93.25 104 ASP A CA 1
ATOM 806 C C . ASP A 1 104 ? 20.298 -14.092 -19.663 1.00 93.25 104 ASP A C 1
ATOM 808 O O . ASP A 1 104 ? 21.313 -13.701 -19.095 1.00 93.25 104 ASP A O 1
ATOM 812 N N . CYS A 1 105 ? 19.399 -14.859 -19.028 1.00 93.38 105 CYS A N 1
ATOM 813 C CA . CYS A 1 105 ? 19.478 -15.298 -17.629 1.00 93.38 105 CYS A CA 1
ATOM 814 C C . CYS A 1 105 ? 19.546 -14.150 -16.604 1.00 93.38 105 CYS A C 1
ATOM 816 O O . CYS A 1 105 ? 20.055 -14.330 -15.498 1.00 93.38 105 CYS A O 1
ATOM 818 N N . ILE A 1 106 ? 19.004 -12.975 -16.940 1.00 94.94 106 ILE A N 1
ATOM 819 C CA . ILE A 1 106 ? 18.933 -11.826 -16.033 1.00 94.94 106 ILE A CA 1
ATOM 820 C C . ILE A 1 106 ? 17.548 -11.799 -15.383 1.00 94.94 106 ILE A C 1
ATOM 822 O O . ILE A 1 106 ? 16.519 -11.747 -16.061 1.00 94.94 106 ILE A O 1
ATOM 826 N N . PHE A 1 107 ? 17.516 -11.834 -14.051 1.00 95.00 107 PHE A N 1
ATOM 827 C CA . PHE A 1 107 ? 16.274 -11.882 -13.284 1.00 95.00 107 PHE A CA 1
ATOM 828 C C . PHE A 1 107 ? 15.587 -10.505 -13.220 1.00 95.00 107 PHE A C 1
ATOM 830 O O . PHE A 1 107 ? 16.242 -9.517 -12.879 1.00 95.00 107 PHE A O 1
ATOM 837 N N . PRO A 1 108 ? 14.282 -10.418 -13.550 1.00 97.12 108 PRO A N 1
ATOM 838 C CA . PRO A 1 108 ? 13.471 -9.223 -13.323 1.00 97.12 108 PRO A CA 1
ATOM 839 C C . PRO A 1 108 ? 13.406 -8.842 -11.844 1.00 97.12 108 PRO A C 1
ATOM 841 O O . PRO A 1 108 ? 13.342 -9.723 -10.988 1.00 97.12 108 PRO A O 1
ATOM 844 N N . ASN A 1 109 ? 13.372 -7.541 -11.559 1.00 95.31 109 ASN A N 1
ATOM 845 C CA . ASN A 1 109 ? 13.177 -7.013 -10.210 1.00 95.31 109 ASN A CA 1
ATOM 846 C C . ASN A 1 109 ? 11.821 -6.299 -10.061 1.00 95.31 109 ASN A C 1
ATOM 848 O O . ASN A 1 109 ? 11.019 -6.227 -11.000 1.00 95.31 109 ASN A O 1
ATOM 852 N N . ASP A 1 110 ? 11.601 -5.755 -8.873 1.00 95.25 110 ASP A N 1
ATOM 853 C CA . ASP A 1 110 ? 10.494 -4.902 -8.437 1.00 95.25 110 ASP A CA 1
ATOM 854 C C . ASP A 1 110 ? 10.187 -3.715 -9.369 1.00 95.25 110 ASP A C 1
ATOM 856 O O . ASP A 1 110 ? 9.032 -3.322 -9.504 1.00 95.25 110 ASP A O 1
ATOM 860 N N . PHE A 1 111 ? 11.167 -3.200 -10.117 1.00 96.06 111 PHE A N 1
ATOM 861 C CA . PHE A 1 111 ? 10.942 -2.171 -11.145 1.00 96.06 111 PHE A CA 1
ATOM 862 C C . PHE A 1 111 ? 10.599 -2.747 -12.528 1.00 96.06 111 PHE A C 1
ATOM 864 O O . PHE A 1 111 ? 9.913 -2.101 -13.332 1.00 96.06 111 PHE A O 1
ATOM 871 N N . THR A 1 112 ? 11.062 -3.960 -12.841 1.00 98.06 112 THR A N 1
ATOM 872 C CA . THR A 1 112 ? 10.804 -4.611 -14.131 1.00 98.06 112 THR A CA 1
ATOM 873 C C . THR A 1 112 ? 9.376 -5.159 -14.222 1.00 98.06 112 THR A C 1
ATOM 875 O O . THR A 1 112 ? 8.706 -4.966 -15.243 1.00 98.06 112 THR A O 1
ATOM 878 N N . PHE A 1 113 ? 8.897 -5.845 -13.177 1.00 98.44 113 PHE A N 1
ATOM 879 C CA . PHE A 1 113 ? 7.585 -6.507 -13.182 1.00 98.44 113 PHE A CA 1
ATOM 880 C C . PHE A 1 113 ? 6.416 -5.549 -13.460 1.00 98.44 113 PHE A C 1
ATOM 882 O O . PHE A 1 113 ? 5.622 -5.859 -14.355 1.00 98.44 113 PHE A O 1
ATOM 889 N N . PRO A 1 114 ? 6.321 -4.365 -12.821 1.00 98.12 114 PRO A N 1
ATOM 890 C CA . PRO A 1 114 ? 5.251 -3.414 -13.107 1.00 98.12 114 PRO A CA 1
ATOM 891 C C . PRO A 1 114 ? 5.217 -2.959 -14.564 1.00 98.12 114 PRO A C 1
ATOM 893 O O . PRO A 1 114 ? 4.140 -2.788 -15.139 1.00 98.12 114 PRO A O 1
ATOM 896 N N . CYS A 1 115 ? 6.383 -2.815 -15.201 1.00 98.38 115 CYS A N 1
ATOM 897 C CA . CYS A 1 115 ? 6.458 -2.482 -16.621 1.00 98.38 115 CYS A CA 1
ATOM 898 C C . CYS A 1 115 ? 5.877 -3.611 -17.487 1.00 98.38 115 CYS A C 1
ATOM 900 O O . CYS A 1 115 ? 5.094 -3.347 -18.403 1.00 98.38 115 CYS A O 1
ATOM 902 N N . ALA A 1 116 ? 6.218 -4.864 -17.180 1.00 98.50 116 ALA A N 1
ATOM 903 C CA . ALA A 1 116 ? 5.720 -6.030 -17.903 1.00 98.50 116 ALA A CA 1
ATOM 904 C C . ALA A 1 116 ? 4.202 -6.223 -17.716 1.00 98.50 116 ALA A C 1
ATOM 906 O O . ALA A 1 116 ? 3.484 -6.412 -18.700 1.00 98.50 116 ALA A O 1
ATOM 907 N N . PHE A 1 117 ? 3.687 -6.091 -16.488 1.00 98.62 117 PHE A N 1
ATOM 908 C CA . PHE A 1 117 ? 2.247 -6.142 -16.216 1.00 98.62 117 PHE A CA 1
ATOM 909 C C . PHE A 1 117 ? 1.486 -5.038 -16.943 1.00 98.62 117 PHE A C 1
ATOM 911 O O . PHE A 1 117 ? 0.491 -5.320 -17.611 1.00 98.62 117 PHE A O 1
ATOM 918 N N . LYS A 1 118 ? 1.987 -3.797 -16.897 1.00 98.19 118 LYS A N 1
ATOM 919 C CA . LYS A 1 118 ? 1.387 -2.667 -17.614 1.00 98.19 118 LYS A CA 1
ATOM 920 C C . LYS A 1 118 ? 1.343 -2.904 -19.124 1.00 98.19 118 LYS A C 1
ATOM 922 O O . LYS A 1 118 ? 0.323 -2.621 -19.747 1.00 98.19 118 LYS A O 1
ATOM 927 N N . ALA A 1 119 ? 2.413 -3.445 -19.709 1.00 98.50 119 ALA A N 1
ATOM 928 C CA . ALA A 1 119 ? 2.439 -3.798 -21.126 1.00 98.50 119 ALA A CA 1
ATOM 929 C C . ALA A 1 119 ? 1.412 -4.890 -21.468 1.00 98.50 119 ALA A C 1
ATOM 931 O O . ALA A 1 119 ? 0.672 -4.759 -22.441 1.00 98.50 119 ALA A O 1
ATOM 932 N N . SER A 1 120 ? 1.314 -5.928 -20.635 1.00 98.50 120 SER A N 1
ATOM 933 C CA . SER A 1 120 ? 0.329 -7.004 -20.790 1.00 98.50 120 SER A CA 1
ATOM 934 C C . SER A 1 120 ? -1.113 -6.497 -20.692 1.00 98.50 120 SER A C 1
ATOM 936 O O . SER A 1 120 ? -1.962 -6.886 -21.493 1.00 98.50 120 SER A O 1
ATOM 938 N N . ALA A 1 121 ? -1.385 -5.603 -19.737 1.00 97.38 121 ALA A N 1
ATOM 939 C CA . ALA A 1 121 ? -2.686 -4.974 -19.538 1.00 97.38 121 ALA A CA 1
ATOM 940 C C . ALA A 1 121 ? -3.085 -4.106 -20.740 1.00 97.38 121 ALA A C 1
ATOM 942 O O . ALA A 1 121 ? -4.201 -4.217 -21.245 1.00 97.38 121 ALA A O 1
ATOM 943 N N . ALA A 1 122 ? -2.156 -3.278 -21.232 1.00 97.62 122 ALA A N 1
ATOM 944 C CA . ALA A 1 122 ? -2.388 -2.391 -22.369 1.00 97.62 122 ALA A CA 1
ATOM 945 C C . ALA A 1 122 ? -2.681 -3.160 -23.667 1.00 97.62 122 ALA A C 1
ATOM 947 O O . ALA A 1 122 ? -3.528 -2.740 -24.450 1.00 97.62 122 ALA A O 1
ATOM 948 N N . LEU A 1 123 ? -2.030 -4.309 -23.866 1.00 97.81 123 LEU A N 1
ATOM 949 C CA . LEU A 1 123 ? -2.272 -5.197 -25.007 1.00 97.81 123 LEU A CA 1
ATOM 950 C C . LEU A 1 123 ? -3.459 -6.152 -24.808 1.00 97.81 123 LEU A C 1
ATOM 952 O O . LEU A 1 123 ? -3.751 -6.935 -25.707 1.00 97.81 123 LEU A O 1
ATOM 956 N N . ARG A 1 124 ? -4.129 -6.116 -23.646 1.00 96.88 124 ARG A N 1
ATOM 957 C CA . ARG A 1 124 ? -5.214 -7.040 -23.271 1.00 96.88 124 ARG A CA 1
ATOM 958 C C . ARG A 1 124 ? -4.805 -8.518 -23.408 1.00 96.88 124 ARG A C 1
ATOM 960 O O . ARG A 1 124 ? -5.561 -9.332 -23.928 1.00 96.88 124 ARG A O 1
ATOM 967 N N . LEU A 1 125 ? -3.607 -8.871 -22.928 1.00 97.88 125 LEU A N 1
ATOM 968 C CA . LEU A 1 125 ? -3.049 -10.231 -22.989 1.00 97.88 125 LEU A CA 1
ATOM 969 C C . LEU A 1 125 ? -3.083 -10.928 -21.612 1.00 97.88 125 LEU A C 1
ATOM 971 O O . LEU A 1 125 ? -2.044 -11.026 -20.955 1.00 97.88 125 LEU A O 1
ATOM 975 N N . PRO A 1 126 ? -4.232 -11.452 -21.144 1.00 97.38 126 PRO A N 1
ATOM 976 C CA . PRO A 1 126 ? -4.337 -12.090 -19.826 1.00 97.38 126 PRO A CA 1
ATOM 977 C C . PRO A 1 126 ? -3.395 -13.289 -19.659 1.00 97.38 126 PRO A C 1
ATOM 979 O O . PRO A 1 126 ? -2.788 -13.463 -18.605 1.00 97.38 126 PRO A O 1
ATOM 982 N N . SER A 1 127 ? -3.215 -14.099 -20.706 1.00 98.25 127 SER A N 1
ATOM 983 C CA . SER A 1 127 ? -2.352 -15.287 -20.653 1.00 98.25 127 SER A CA 1
ATOM 984 C C . SER A 1 127 ? -0.882 -14.936 -20.416 1.00 98.25 127 SER A C 1
ATOM 986 O O . SER A 1 127 ? -0.188 -15.650 -19.696 1.00 98.25 127 SER A O 1
ATOM 988 N N . VAL A 1 128 ? -0.406 -13.823 -20.986 1.00 98.19 128 VAL A N 1
ATOM 989 C CA . VAL A 1 128 ? 0.954 -13.317 -20.741 1.00 98.19 128 VAL A CA 1
ATOM 990 C C . VAL A 1 128 ? 1.053 -12.756 -19.324 1.00 98.19 128 VAL A C 1
ATOM 992 O O . VAL A 1 128 ? 2.003 -13.065 -18.609 1.00 98.19 128 VAL A O 1
ATOM 995 N N . GLY A 1 129 ? 0.033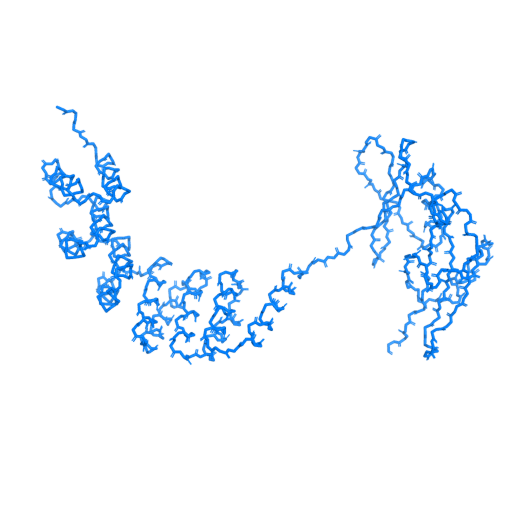 -12.023 -18.878 1.00 98.31 129 GLY A N 1
ATOM 996 C CA . GLY A 1 129 ? -0.069 -11.516 -17.512 1.00 98.31 129 GLY A CA 1
ATOM 997 C C . GLY A 1 129 ? 0.022 -12.620 -16.458 1.00 98.31 129 GLY A C 1
ATOM 998 O O . GLY A 1 129 ? 0.804 -12.497 -15.519 1.00 98.31 129 GLY A O 1
ATOM 999 N N . LYS A 1 130 ? -0.679 -13.745 -16.658 1.00 98.50 130 LYS A N 1
ATOM 1000 C CA . LYS A 1 130 ? -0.600 -14.932 -15.785 1.00 98.50 130 LYS A CA 1
ATOM 1001 C C . LYS A 1 130 ? 0.807 -15.539 -15.744 1.00 98.50 130 LYS A C 1
ATOM 1003 O O . LYS A 1 130 ? 1.272 -15.931 -14.677 1.00 98.50 130 LYS A O 1
ATOM 1008 N N . GLN A 1 131 ? 1.518 -15.583 -16.873 1.00 98.31 131 GLN A N 1
ATOM 1009 C CA . GLN A 1 131 ? 2.908 -16.062 -16.908 1.00 98.31 131 GLN A CA 1
ATOM 1010 C C . GLN A 1 131 ? 3.858 -15.127 -16.150 1.00 98.31 131 GLN A C 1
ATOM 1012 O O . GLN A 1 131 ? 4.729 -15.598 -15.419 1.00 98.31 131 GLN A O 1
ATOM 1017 N N . ILE A 1 132 ? 3.681 -13.810 -16.301 1.00 98.50 132 ILE A N 1
ATOM 1018 C CA . ILE A 1 132 ? 4.451 -12.801 -15.560 1.00 98.50 132 ILE A CA 1
ATOM 1019 C C . ILE A 1 132 ? 4.143 -12.908 -14.060 1.00 98.50 132 ILE A C 1
ATOM 1021 O O . ILE A 1 132 ? 5.071 -12.895 -13.256 1.00 98.50 132 ILE A O 1
ATOM 1025 N N . HIS A 1 133 ? 2.875 -13.103 -13.683 1.00 98.25 133 HIS A N 1
ATOM 1026 C CA . HIS A 1 133 ? 2.457 -13.321 -12.297 1.00 98.25 133 HIS A CA 1
ATOM 1027 C C . HIS A 1 133 ? 3.119 -14.554 -11.680 1.00 98.25 133 HIS A C 1
ATOM 1029 O O . HIS A 1 133 ? 3.743 -14.458 -10.626 1.00 98.25 133 HIS A O 1
ATOM 1035 N N . ALA A 1 134 ? 3.068 -15.695 -12.371 1.00 98.25 134 ALA A N 1
ATOM 1036 C CA . ALA A 1 134 ? 3.718 -16.918 -11.912 1.00 98.25 134 ALA A CA 1
ATOM 1037 C C . ALA A 1 134 ? 5.234 -16.737 -11.735 1.00 98.25 134 ALA A C 1
ATOM 1039 O O . ALA A 1 134 ? 5.824 -17.291 -10.809 1.00 98.25 134 ALA A O 1
ATOM 1040 N N . LEU A 1 135 ? 5.876 -15.953 -12.608 1.00 97.81 135 LEU A N 1
ATOM 1041 C CA . LEU A 1 135 ? 7.289 -15.620 -12.463 1.00 97.81 135 LEU A CA 1
ATOM 1042 C C . LEU A 1 135 ? 7.544 -14.730 -11.237 1.00 97.81 135 LEU A C 1
ATOM 1044 O O . LEU A 1 135 ? 8.479 -15.018 -10.499 1.00 97.81 135 LEU A O 1
ATOM 1048 N N . ALA A 1 136 ? 6.710 -13.713 -10.999 1.00 97.69 136 ALA A N 1
ATOM 1049 C CA . ALA A 1 136 ? 6.821 -12.818 -9.844 1.00 97.69 136 ALA A CA 1
ATOM 1050 C C . ALA A 1 136 ? 6.687 -13.568 -8.510 1.00 97.69 136 ALA A C 1
ATOM 1052 O O . ALA A 1 136 ? 7.432 -13.283 -7.572 1.00 97.69 136 ALA A O 1
ATOM 1053 N N . ILE A 1 137 ? 5.785 -14.556 -8.444 1.00 96.44 137 ILE A N 1
ATOM 1054 C CA . ILE A 1 137 ? 5.650 -15.465 -7.295 1.00 96.44 137 ILE A CA 1
ATOM 1055 C C . ILE A 1 137 ? 6.943 -16.265 -7.103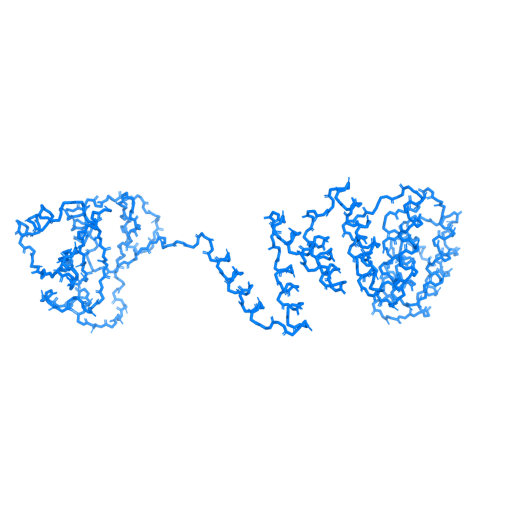 1.00 96.44 137 ILE A C 1
ATOM 1057 O O . ILE A 1 137 ? 7.506 -16.277 -6.014 1.00 96.44 137 ILE A O 1
ATOM 1061 N N . LYS A 1 138 ? 7.455 -16.900 -8.167 1.00 96.38 138 LYS A N 1
ATOM 1062 C CA . LYS A 1 138 ? 8.675 -17.729 -8.103 1.00 96.38 138 LYS A CA 1
ATOM 1063 C C . LYS A 1 138 ? 9.932 -16.950 -7.707 1.00 96.38 138 LYS A C 1
ATOM 1065 O O . LYS A 1 138 ? 10.867 -17.554 -7.196 1.00 96.38 138 LYS A O 1
ATOM 1070 N N . SER A 1 139 ? 9.970 -15.644 -7.960 1.00 94.12 139 SER A N 1
ATOM 1071 C CA . SER A 1 139 ? 11.062 -14.754 -7.551 1.00 94.12 139 SER A CA 1
ATOM 1072 C C . SER A 1 139 ? 10.787 -14.000 -6.243 1.00 94.12 139 SER A C 1
ATOM 1074 O O . SER A 1 139 ? 11.525 -13.070 -5.921 1.00 94.12 139 SER A O 1
ATOM 1076 N N . SER A 1 140 ? 9.710 -14.338 -5.523 1.00 93.62 140 SER A N 1
ATOM 1077 C CA . SER A 1 140 ? 9.265 -13.665 -4.291 1.00 93.62 140 SER A CA 1
ATOM 1078 C C . SER A 1 140 ? 9.052 -12.150 -4.431 1.00 93.62 140 SER A C 1
ATOM 1080 O O . SER A 1 140 ? 9.082 -11.426 -3.444 1.00 93.62 140 SER A O 1
ATOM 1082 N N . GLN A 1 141 ? 8.832 -11.658 -5.655 1.00 95.12 141 GLN A N 1
ATOM 1083 C CA . GLN A 1 141 ? 8.639 -10.230 -5.934 1.00 95.12 141 GLN A CA 1
ATOM 1084 C C . GLN A 1 141 ? 7.174 -9.808 -5.801 1.00 95.12 141 GLN A C 1
ATOM 1086 O O . GLN A 1 141 ? 6.900 -8.624 -5.676 1.00 95.12 141 GLN A O 1
ATOM 1091 N N . ILE A 1 142 ? 6.222 -10.749 -5.831 1.00 94.62 142 ILE A N 1
ATOM 1092 C CA . ILE A 1 142 ? 4.785 -10.428 -5.810 1.00 94.62 142 ILE A CA 1
ATOM 1093 C C . ILE A 1 142 ? 4.334 -9.693 -4.538 1.00 94.62 142 ILE A C 1
ATOM 1095 O O . ILE A 1 142 ? 3.364 -8.944 -4.584 1.00 94.62 142 ILE A O 1
ATOM 1099 N N . PHE A 1 143 ? 5.055 -9.883 -3.430 1.00 91.06 143 PHE A N 1
ATOM 1100 C CA . PHE A 1 143 ? 4.764 -9.250 -2.144 1.00 91.06 143 PHE A CA 1
ATOM 1101 C C . PHE A 1 143 ? 5.205 -7.785 -2.077 1.00 91.06 143 PHE A C 1
ATOM 1103 O O . PHE A 1 143 ? 4.777 -7.074 -1.170 1.00 91.06 143 PHE A O 1
ATOM 1110 N N . ASP A 1 144 ? 6.029 -7.315 -3.021 1.00 92.75 144 ASP A N 1
ATOM 1111 C CA . ASP A 1 144 ? 6.280 -5.885 -3.146 1.00 92.75 144 ASP A CA 1
ATOM 1112 C C . ASP A 1 144 ? 4.974 -5.161 -3.508 1.00 92.75 144 ASP A C 1
ATOM 1114 O O . ASP A 1 144 ? 4.237 -5.560 -4.413 1.00 92.75 144 ASP A O 1
ATOM 1118 N N . SER A 1 145 ? 4.701 -4.066 -2.804 1.00 90.38 145 SER A N 1
ATOM 1119 C CA . SER A 1 145 ? 3.471 -3.285 -2.941 1.00 90.38 145 SER A CA 1
ATOM 1120 C C . SER A 1 145 ? 3.220 -2.810 -4.378 1.00 90.38 145 SER A C 1
ATOM 1122 O O . SER A 1 145 ? 2.081 -2.842 -4.856 1.00 90.38 145 SER A O 1
ATOM 1124 N N . PHE A 1 146 ? 4.265 -2.392 -5.100 1.00 92.06 146 PHE A N 1
ATOM 1125 C CA . PHE A 1 146 ? 4.134 -1.909 -6.474 1.00 92.06 146 PHE A CA 1
ATOM 1126 C C . PHE A 1 146 ? 3.956 -3.066 -7.458 1.00 92.06 146 PHE A C 1
ATOM 1128 O O . PHE A 1 146 ? 3.129 -2.975 -8.374 1.00 92.06 146 PHE A O 1
ATOM 1135 N N . VAL A 1 147 ? 4.678 -4.170 -7.261 1.00 96.00 147 VAL A N 1
ATOM 1136 C CA . VAL A 1 147 ? 4.516 -5.390 -8.063 1.00 96.00 147 VAL A CA 1
ATOM 1137 C C . VAL A 1 147 ? 3.107 -5.959 -7.896 1.00 96.00 147 VAL A C 1
ATOM 1139 O O . VAL A 1 147 ? 2.406 -6.117 -8.898 1.00 96.00 147 VAL A O 1
ATOM 1142 N N . GLY A 1 148 ? 2.651 -6.182 -6.663 1.00 95.69 148 GLY A N 1
ATOM 1143 C CA . GLY A 1 148 ? 1.304 -6.667 -6.356 1.00 95.69 148 GLY A CA 1
ATOM 1144 C C . GLY A 1 148 ? 0.214 -5.760 -6.931 1.00 95.69 148 GLY A C 1
ATOM 1145 O O . GLY A 1 148 ? -0.664 -6.229 -7.658 1.00 95.69 148 GLY A O 1
ATOM 1146 N N . CYS A 1 149 ? 0.323 -4.441 -6.726 1.00 95.75 149 CYS A N 1
ATOM 1147 C CA . CYS A 1 149 ? -0.630 -3.470 -7.271 1.00 95.75 149 CYS A CA 1
ATOM 1148 C C . CYS A 1 149 ? -0.675 -3.476 -8.810 1.00 95.75 149 CYS A C 1
ATOM 1150 O O . CYS A 1 149 ? -1.750 -3.366 -9.400 1.00 95.75 149 CYS A O 1
ATOM 1152 N N . SER A 1 150 ? 0.474 -3.598 -9.483 1.00 96.50 150 SER A N 1
ATOM 1153 C CA . SER A 1 150 ? 0.526 -3.641 -10.952 1.00 96.50 150 SER A CA 1
ATOM 1154 C C . SER A 1 150 ? -0.008 -4.955 -11.534 1.00 96.50 150 SER A C 1
ATOM 1156 O O . SER A 1 150 ? -0.652 -4.940 -12.584 1.00 96.50 150 SER A O 1
ATOM 1158 N N . CYS A 1 151 ? 0.192 -6.077 -10.836 1.00 97.56 151 CYS A N 1
ATOM 1159 C CA . CYS A 1 151 ? -0.416 -7.365 -11.168 1.00 97.56 151 CYS A CA 1
ATOM 1160 C C . CYS A 1 151 ? -1.946 -7.310 -11.013 1.00 97.56 151 CYS A C 1
ATOM 1162 O O . CYS A 1 151 ? -2.677 -7.701 -11.925 1.00 97.56 151 CYS A O 1
ATOM 1164 N N . PHE A 1 152 ? -2.429 -6.739 -9.904 1.00 96.88 152 PHE A N 1
ATOM 1165 C CA . PHE A 1 152 ? -3.851 -6.500 -9.653 1.00 96.88 152 PHE A CA 1
ATOM 1166 C C . PHE A 1 152 ? -4.490 -5.653 -10.763 1.00 96.88 152 PHE A C 1
ATOM 1168 O O . PHE A 1 152 ? -5.491 -6.055 -11.358 1.00 96.88 152 PHE A O 1
ATOM 1175 N N . ASP A 1 153 ? -3.885 -4.508 -11.096 1.00 95.38 153 ASP A N 1
ATOM 1176 C CA . ASP A 1 153 ? -4.372 -3.626 -12.162 1.00 95.38 153 ASP A CA 1
ATOM 1177 C C . ASP A 1 153 ? -4.385 -4.333 -13.528 1.00 95.38 153 ASP A C 1
ATOM 1179 O O . ASP A 1 153 ? -5.313 -4.148 -14.316 1.00 95.38 153 ASP A O 1
ATOM 1183 N N . MET A 1 154 ? -3.403 -5.200 -13.796 1.00 97.44 154 MET A N 1
ATOM 1184 C CA . MET A 1 154 ? -3.377 -6.024 -15.003 1.00 97.44 154 MET A CA 1
ATOM 1185 C C . MET A 1 154 ? -4.552 -7.005 -15.061 1.00 97.44 154 MET A C 1
ATOM 1187 O O . MET A 1 154 ? -5.203 -7.084 -16.106 1.00 97.44 154 MET A O 1
ATOM 1191 N N . TYR A 1 155 ? -4.877 -7.707 -13.972 1.00 97.56 155 TYR A N 1
ATOM 1192 C CA . TYR A 1 155 ? -6.040 -8.600 -13.938 1.00 97.56 155 TYR A CA 1
ATOM 1193 C C . TYR A 1 155 ? -7.355 -7.839 -14.133 1.00 97.56 155 TYR A C 1
ATOM 1195 O O . TYR A 1 155 ? -8.155 -8.208 -14.997 1.00 97.56 155 TYR A O 1
ATOM 1203 N N . MET A 1 156 ? -7.535 -6.713 -13.433 1.00 94.62 156 MET A N 1
ATOM 1204 C CA . MET A 1 156 ? -8.712 -5.852 -13.599 1.00 94.62 156 MET A CA 1
ATOM 1205 C C . MET A 1 156 ? -8.860 -5.381 -15.051 1.00 94.62 156 MET A C 1
ATOM 1207 O O . MET A 1 156 ? -9.905 -5.579 -15.674 1.00 94.62 156 MET A O 1
ATOM 1211 N N . LYS A 1 157 ? -7.786 -4.848 -15.647 1.00 93.56 157 LYS A N 1
ATOM 1212 C CA . LYS A 1 157 ? -7.779 -4.368 -17.038 1.00 93.56 157 LYS A CA 1
ATOM 1213 C C . LYS A 1 157 ? -7.818 -5.478 -18.079 1.00 93.56 157 LYS A C 1
ATOM 1215 O O . LYS A 1 157 ? -8.060 -5.194 -19.245 1.00 93.56 157 LYS A O 1
ATOM 1220 N N . THR A 1 158 ? -7.606 -6.735 -17.724 1.00 95.25 158 THR A N 1
ATOM 1221 C CA . THR A 1 158 ? -7.809 -7.861 -18.650 1.00 95.25 158 THR A CA 1
ATOM 1222 C C . THR A 1 158 ? -9.150 -8.564 -18.436 1.00 95.25 158 THR A C 1
ATOM 1224 O O . THR A 1 158 ? -9.453 -9.512 -19.151 1.00 95.25 158 THR A O 1
ATOM 1227 N N . GLY A 1 159 ? -9.987 -8.058 -17.521 1.00 92.25 159 GLY A N 1
ATOM 1228 C CA . GLY A 1 159 ? -11.330 -8.574 -17.241 1.00 92.25 159 GLY A CA 1
ATOM 1229 C C . GLY A 1 159 ? -11.365 -9.780 -16.298 1.00 92.25 159 GLY A C 1
ATOM 1230 O O . GLY A 1 159 ? -12.445 -10.295 -16.023 1.00 92.25 159 GLY A O 1
ATOM 1231 N N . LEU A 1 160 ? -10.213 -10.198 -15.776 1.00 95.25 160 LEU A N 1
ATOM 1232 C CA . LEU A 1 160 ? -10.033 -11.330 -14.865 1.00 95.25 160 LEU A CA 1
ATOM 1233 C C . LEU A 1 160 ? -10.246 -10.893 -13.411 1.00 95.25 160 LEU A C 1
ATOM 1235 O O . LEU A 1 160 ? -9.314 -10.758 -12.619 1.00 95.25 160 LEU A O 1
ATOM 1239 N N . ARG A 1 161 ? -11.494 -10.553 -13.093 1.00 91.31 161 ARG A N 1
ATOM 1240 C CA . ARG A 1 161 ? -11.860 -9.887 -11.833 1.00 91.31 161 ARG A CA 1
ATOM 1241 C C . ARG A 1 161 ? -11.738 -10.797 -10.621 1.00 91.31 161 ARG A C 1
ATOM 1243 O O . ARG A 1 161 ? -11.339 -10.319 -9.564 1.00 91.31 161 ARG A O 1
ATOM 1250 N N . ASP A 1 162 ? -12.054 -12.073 -10.785 1.00 93.25 162 ASP A N 1
ATOM 1251 C CA . ASP A 1 162 ? -11.979 -13.042 -9.695 1.00 93.25 162 ASP A CA 1
ATOM 1252 C C . ASP A 1 162 ? -10.517 -13.272 -9.306 1.00 93.25 162 ASP A C 1
ATOM 1254 O O . ASP A 1 162 ? -10.174 -13.231 -8.129 1.00 93.25 162 ASP A O 1
ATOM 1258 N N . GLU A 1 163 ? -9.612 -13.374 -10.285 1.00 96.12 163 GLU A N 1
ATOM 1259 C CA . GLU A 1 163 ? -8.175 -13.442 -10.013 1.00 96.12 163 GLU A CA 1
ATOM 1260 C C . GLU A 1 163 ? -7.626 -12.151 -9.395 1.00 96.12 163 GLU A C 1
ATOM 1262 O O . GLU A 1 163 ? -6.792 -12.218 -8.491 1.00 96.12 163 GLU A O 1
ATOM 1267 N N . ALA A 1 164 ? -8.104 -10.979 -9.832 1.00 94.88 164 ALA A N 1
ATOM 1268 C CA . ALA A 1 164 ? -7.753 -9.714 -9.188 1.00 94.88 164 ALA A CA 1
ATOM 1269 C C . ALA A 1 164 ? -8.212 -9.689 -7.723 1.00 94.88 164 ALA A C 1
ATOM 1271 O O . ALA A 1 164 ? -7.469 -9.239 -6.853 1.00 94.88 164 ALA A O 1
ATOM 1272 N N . ARG A 1 165 ? -9.424 -10.182 -7.440 1.00 92.06 165 ARG A N 1
ATOM 1273 C CA . ARG A 1 165 ? -9.976 -10.234 -6.086 1.00 92.06 165 ARG A CA 1
ATOM 1274 C C . ARG A 1 165 ? -9.198 -11.197 -5.197 1.00 92.06 165 ARG A C 1
ATOM 1276 O O . ARG A 1 165 ? -8.828 -10.798 -4.099 1.00 92.06 165 ARG A O 1
ATOM 1283 N N . ASN A 1 166 ? -8.886 -12.393 -5.689 1.00 94.12 166 ASN A N 1
ATOM 1284 C CA . ASN A 1 166 ? -8.079 -13.365 -4.953 1.00 94.12 166 ASN A CA 1
ATOM 1285 C C . ASN A 1 166 ? -6.709 -12.779 -4.603 1.00 94.12 166 ASN A C 1
ATOM 1287 O O . ASN A 1 166 ? -6.330 -12.779 -3.438 1.00 94.12 166 ASN A O 1
ATOM 1291 N N . LEU A 1 167 ? -6.018 -12.170 -5.577 1.00 94.75 167 LEU A N 1
ATOM 1292 C CA . LEU A 1 167 ? -4.746 -11.493 -5.317 1.00 94.75 167 LEU A CA 1
ATOM 1293 C C . LEU A 1 167 ? -4.909 -10.386 -4.267 1.00 94.75 167 LEU A C 1
ATOM 1295 O O . LEU A 1 167 ? -4.116 -10.297 -3.339 1.00 94.75 167 LEU A O 1
ATOM 1299 N N . PHE A 1 168 ? -5.942 -9.550 -4.390 1.00 92.12 168 PHE A N 1
ATOM 1300 C CA . PHE A 1 168 ? -6.215 -8.480 -3.433 1.00 92.12 168 PHE A CA 1
ATOM 1301 C C . PHE A 1 168 ? -6.418 -9.014 -2.009 1.00 92.12 168 PHE A C 1
ATOM 1303 O O . PHE A 1 168 ? -5.914 -8.421 -1.055 1.00 92.12 168 PHE A O 1
ATOM 1310 N N . ASP A 1 169 ? -7.148 -10.118 -1.860 1.00 90.00 169 ASP A N 1
ATOM 1311 C CA . ASP A 1 169 ? -7.444 -10.736 -0.569 1.00 90.00 169 ASP A CA 1
ATOM 1312 C C . ASP A 1 169 ? -6.223 -11.465 0.020 1.00 90.00 169 ASP A C 1
ATOM 1314 O O . ASP A 1 169 ? -6.027 -11.401 1.232 1.00 90.00 169 ASP A O 1
ATOM 1318 N N . GLU A 1 170 ? -5.367 -12.058 -0.815 1.00 90.50 170 GLU A N 1
ATOM 1319 C CA . GLU A 1 170 ? -4.142 -12.772 -0.420 1.00 90.50 170 GLU A CA 1
ATOM 1320 C C . GLU A 1 170 ? -2.961 -11.850 -0.060 1.00 90.50 170 GLU A C 1
ATOM 1322 O O . GLU A 1 170 ? -2.022 -12.296 0.604 1.00 90.50 170 GLU A O 1
ATOM 1327 N N . MET A 1 171 ? -2.975 -10.575 -0.470 1.00 87.56 171 MET A N 1
ATOM 1328 C CA . MET A 1 171 ? -1.899 -9.631 -0.137 1.00 87.56 171 MET A CA 1
ATOM 1329 C C . MET A 1 171 ? -1.840 -9.361 1.381 1.00 87.56 171 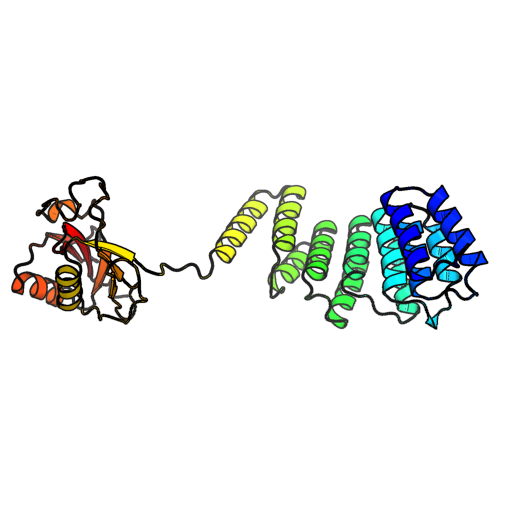MET A C 1
ATOM 1331 O O . MET A 1 171 ? -2.821 -8.849 1.932 1.00 87.56 171 MET A O 1
ATOM 1335 N N . PRO A 1 172 ? -0.690 -9.613 2.049 1.00 82.69 172 PRO A N 1
ATOM 1336 C CA . PRO A 1 172 ? -0.536 -9.381 3.490 1.00 82.69 172 PRO A CA 1
ATOM 1337 C C . PRO A 1 172 ? -0.757 -7.916 3.872 1.00 82.69 172 PRO A C 1
ATOM 1339 O O . PRO A 1 172 ? -1.466 -7.610 4.826 1.00 82.69 172 PRO A O 1
ATOM 1342 N N . GLU A 1 173 ? -0.193 -7.010 3.072 1.00 81.50 173 GLU A N 1
ATOM 1343 C CA . GLU A 1 173 ? -0.384 -5.572 3.200 1.00 81.50 173 GLU A CA 1
ATOM 1344 C C . GLU A 1 173 ? -0.996 -5.012 1.920 1.00 81.50 173 GLU A C 1
ATOM 1346 O O . GLU A 1 173 ? -0.426 -5.083 0.827 1.00 81.50 173 GLU A O 1
ATOM 1351 N N . ARG A 1 174 ? -2.182 -4.418 2.058 1.00 88.25 174 ARG A N 1
ATOM 1352 C CA . ARG A 1 174 ? -2.881 -3.765 0.951 1.00 88.25 174 ARG A CA 1
ATOM 1353 C C . ARG A 1 174 ? -2.524 -2.290 0.954 1.00 88.25 174 ARG A C 1
ATOM 1355 O O . ARG A 1 174 ? -3.074 -1.513 1.733 1.00 88.25 174 ARG A O 1
ATOM 1362 N N . SER A 1 175 ? -1.593 -1.906 0.088 1.00 86.69 175 SER A N 1
ATOM 1363 C CA . SER A 1 175 ? -1.145 -0.519 0.002 1.00 86.69 175 SER A CA 1
ATOM 1364 C C . SER A 1 175 ? -2.255 0.424 -0.456 1.00 86.69 175 SER A C 1
ATOM 1366 O O . SER A 1 175 ? -3.186 0.032 -1.164 1.00 86.69 175 SER A O 1
ATOM 1368 N N . ILE A 1 176 ? -2.129 1.707 -0.104 1.00 88.88 176 ILE A N 1
ATOM 1369 C CA . ILE A 1 176 ? -3.054 2.768 -0.541 1.00 88.88 176 ILE A CA 1
ATOM 1370 C C . ILE A 1 176 ? -3.195 2.772 -2.072 1.00 88.88 176 ILE A C 1
ATOM 1372 O O . ILE A 1 176 ? -4.292 2.950 -2.599 1.00 88.88 176 ILE A O 1
ATOM 1376 N N . ALA A 1 177 ? -2.098 2.519 -2.795 1.00 88.44 177 ALA A N 1
ATOM 1377 C CA . ALA A 1 177 ? -2.113 2.411 -4.250 1.00 88.44 177 ALA A CA 1
ATOM 1378 C C . ALA A 1 177 ? -3.035 1.280 -4.739 1.00 88.44 177 ALA A C 1
ATOM 1380 O O . ALA A 1 177 ? -3.791 1.489 -5.687 1.00 88.44 177 ALA A O 1
ATOM 1381 N N . MET A 1 178 ? -3.034 0.122 -4.070 1.00 90.44 178 MET A N 1
ATOM 1382 C CA . MET A 1 178 ? -3.883 -1.013 -4.437 1.00 90.44 178 MET A CA 1
ATOM 1383 C C . MET A 1 178 ? -5.365 -0.765 -4.120 1.00 90.44 178 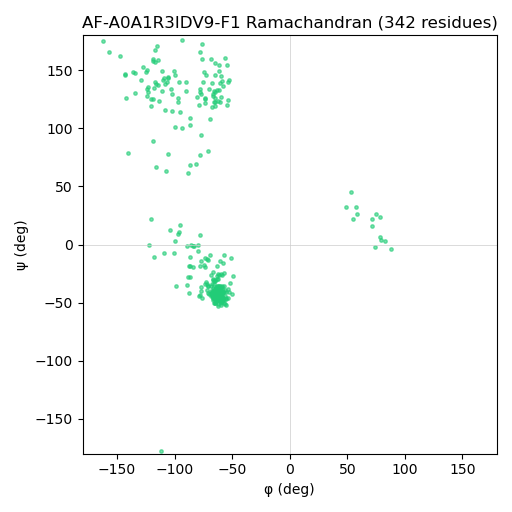MET A C 1
ATOM 1385 O O . MET A 1 178 ? -6.222 -1.083 -4.945 1.00 90.44 178 MET A O 1
ATOM 1389 N N . TRP A 1 179 ? -5.682 -0.129 -2.985 1.00 92.94 179 TRP A N 1
ATOM 1390 C CA . TRP A 1 179 ? -7.048 0.329 -2.683 1.00 92.94 179 TRP A CA 1
ATOM 1391 C C . TRP A 1 179 ? -7.557 1.316 -3.736 1.00 92.94 179 TRP A C 1
ATOM 1393 O O . TRP A 1 179 ? -8.640 1.128 -4.293 1.00 92.94 179 TRP A O 1
ATOM 1403 N N . ASN A 1 180 ? -6.746 2.320 -4.076 1.00 92.75 180 ASN A N 1
ATOM 1404 C CA . ASN A 1 180 ? -7.081 3.303 -5.105 1.00 92.75 180 ASN A CA 1
ATOM 1405 C C . ASN A 1 180 ? -7.271 2.654 -6.478 1.00 92.75 180 ASN A C 1
ATOM 1407 O O . ASN A 1 180 ? -8.199 3.020 -7.202 1.00 92.75 180 ASN A O 1
ATOM 1411 N N . ALA A 1 181 ? -6.428 1.682 -6.840 1.00 91.25 181 ALA A N 1
ATOM 1412 C CA . ALA A 1 181 ? -6.570 0.928 -8.079 1.00 91.25 181 ALA A CA 1
ATOM 1413 C C . ALA A 1 181 ? -7.880 0.126 -8.106 1.00 91.25 181 ALA A C 1
ATOM 1415 O O . ALA A 1 181 ? -8.545 0.095 -9.139 1.00 91.25 181 ALA A O 1
ATOM 1416 N N . ASN A 1 182 ? -8.278 -0.489 -6.989 1.00 92.81 182 ASN A N 1
ATOM 1417 C CA . ASN A 1 182 ? -9.526 -1.247 -6.886 1.00 92.81 182 ASN A CA 1
ATOM 1418 C C . ASN A 1 182 ? -10.750 -0.332 -7.064 1.00 92.81 182 ASN A C 1
ATOM 1420 O O . ASN A 1 182 ? -11.580 -0.565 -7.944 1.00 92.81 182 ASN A O 1
ATOM 1424 N N . ILE A 1 183 ? -10.788 0.783 -6.327 1.00 93.81 183 ILE A N 1
ATOM 1425 C CA . ILE A 1 183 ? -11.846 1.802 -6.426 1.00 93.81 183 ILE A CA 1
ATOM 1426 C C . ILE A 1 183 ? -11.919 2.364 -7.854 1.00 93.81 183 ILE A C 1
ATOM 1428 O O . ILE A 1 183 ? -12.991 2.397 -8.458 1.00 93.81 183 ILE A O 1
ATOM 1432 N N . SER A 1 184 ? -10.779 2.758 -8.429 1.00 93.12 184 SER A N 1
ATOM 1433 C CA . SER A 1 184 ? -10.723 3.358 -9.769 1.00 93.12 184 SER A CA 1
ATOM 1434 C C . SER A 1 184 ? -11.179 2.382 -10.851 1.00 93.12 184 SER A C 1
ATOM 1436 O O . SER A 1 184 ? -11.973 2.750 -11.713 1.00 93.12 184 SER A O 1
ATOM 1438 N N . ASN A 1 185 ? -10.717 1.128 -10.805 1.00 91.69 185 ASN A N 1
ATOM 1439 C CA . ASN A 1 185 ? -11.125 0.118 -11.779 1.00 91.69 185 ASN A CA 1
ATOM 1440 C C . ASN A 1 185 ? -12.612 -0.253 -11.630 1.00 91.69 185 ASN A C 1
ATOM 1442 O O . ASN A 1 185 ? -13.272 -0.482 -12.640 1.00 91.69 185 ASN A O 1
ATOM 1446 N N . ALA A 1 186 ? -13.179 -0.250 -10.417 1.00 90.69 186 ALA A N 1
ATOM 1447 C CA . ALA A 1 186 ? -14.619 -0.435 -10.223 1.00 90.69 186 ALA A CA 1
ATOM 1448 C C . ALA A 1 186 ? -15.442 0.699 -10.863 1.00 90.69 186 ALA A C 1
ATOM 1450 O O . ALA A 1 186 ? -16.443 0.427 -11.528 1.00 90.69 186 ALA A O 1
ATOM 1451 N N . VAL A 1 187 ? -14.995 1.954 -10.736 1.00 91.94 187 VAL A N 1
ATOM 1452 C CA . VAL A 1 187 ? -15.631 3.111 -11.394 1.00 91.94 187 VAL A CA 1
ATOM 1453 C C . VAL A 1 187 ? -15.521 3.020 -12.916 1.00 91.94 187 VAL A C 1
ATOM 1455 O O . VAL A 1 187 ? -16.528 3.177 -13.603 1.00 91.94 187 VAL A O 1
ATOM 1458 N N . LEU A 1 188 ? -14.328 2.732 -13.448 1.00 87.94 188 LEU A N 1
ATOM 1459 C CA . LEU A 1 188 ? -14.097 2.605 -14.894 1.00 87.94 188 LEU A CA 1
ATOM 1460 C C . LEU A 1 188 ? -14.905 1.462 -15.526 1.00 87.94 188 LEU A C 1
ATOM 1462 O O . LEU A 1 188 ? -15.308 1.566 -16.681 1.00 87.94 188 LEU A O 1
ATOM 1466 N N . ASP A 1 189 ? -15.183 0.409 -14.760 1.00 87.06 189 ASP A N 1
ATOM 1467 C CA . ASP A 1 189 ? -16.047 -0.704 -15.160 1.00 87.06 189 ASP A CA 1
ATOM 1468 C C . ASP A 1 189 ? -17.556 -0.399 -15.028 1.00 87.06 189 ASP A C 1
ATOM 1470 O O . ASP A 1 189 ? -18.376 -1.277 -15.292 1.00 87.06 189 ASP A O 1
ATOM 1474 N N . GLY A 1 190 ? -17.947 0.800 -14.579 1.00 91.06 190 GLY A N 1
ATOM 1475 C CA . GLY A 1 190 ? -19.353 1.174 -14.387 1.00 91.06 190 GLY A CA 1
ATOM 1476 C C . GLY A 1 190 ? -20.013 0.545 -13.155 1.00 91.06 190 GLY A C 1
ATOM 1477 O O . GLY A 1 190 ? -21.228 0.363 -13.137 1.00 91.06 190 GLY A O 1
ATOM 1478 N N . ARG A 1 191 ? -19.235 0.206 -12.116 1.00 89.25 191 ARG A N 1
ATOM 1479 C CA . ARG A 1 191 ? -19.700 -0.444 -10.873 1.00 89.25 191 ARG A CA 1
ATOM 1480 C C . ARG A 1 191 ? -19.481 0.464 -9.647 1.00 89.25 191 ARG A C 1
ATOM 1482 O O . ARG A 1 191 ? -18.670 0.141 -8.777 1.00 89.25 191 ARG A O 1
ATOM 1489 N N . PRO A 1 192 ? -20.183 1.611 -9.551 1.00 92.19 192 PRO A N 1
ATOM 1490 C CA . PRO A 1 192 ? -19.942 2.605 -8.502 1.00 92.19 192 PRO A CA 1
ATOM 1491 C C . PRO A 1 192 ? -20.298 2.115 -7.092 1.00 92.19 192 PRO A C 1
ATOM 1493 O O . PRO A 1 192 ? -19.649 2.533 -6.138 1.00 92.19 192 PRO A O 1
ATOM 1496 N N . SER A 1 193 ? -21.273 1.211 -6.940 1.00 93.00 193 SER A N 1
ATOM 1497 C CA . SER A 1 193 ? -21.607 0.616 -5.637 1.00 93.00 193 SER A CA 1
ATOM 1498 C C . SER A 1 193 ? -20.415 -0.131 -5.037 1.00 93.00 193 SER A C 1
ATOM 1500 O O . SER A 1 193 ? -20.022 0.150 -3.911 1.00 93.00 193 SER A O 1
ATOM 1502 N N . ILE A 1 194 ? -19.756 -0.979 -5.836 1.00 90.81 194 ILE A N 1
ATOM 1503 C CA . ILE A 1 194 ? -18.546 -1.703 -5.424 1.00 90.81 194 ILE A CA 1
ATOM 1504 C C . ILE A 1 194 ? -17.438 -0.721 -5.029 1.00 90.81 194 ILE A C 1
ATOM 1506 O O . ILE A 1 194 ? -16.742 -0.941 -4.041 1.00 90.81 194 ILE A O 1
ATOM 1510 N N . ALA A 1 195 ? -17.274 0.379 -5.770 1.00 93.31 195 ALA A N 1
ATOM 1511 C CA . ALA A 1 195 ? -16.276 1.394 -5.443 1.00 93.31 195 ALA A CA 1
ATOM 1512 C C . ALA A 1 195 ? -16.529 2.034 -4.063 1.00 93.31 195 ALA A C 1
ATOM 1514 O O . ALA A 1 195 ? -15.588 2.217 -3.289 1.00 93.31 195 ALA A O 1
ATOM 1515 N N . VAL A 1 196 ? -17.792 2.333 -3.737 1.00 93.75 196 VAL A N 1
ATOM 1516 C CA . VAL A 1 196 ? -18.195 2.853 -2.420 1.00 93.75 196 VAL A CA 1
ATOM 1517 C C . VAL A 1 196 ? -17.958 1.816 -1.322 1.00 93.75 196 VAL A C 1
ATOM 1519 O O . VAL A 1 196 ? -17.387 2.159 -0.288 1.00 93.75 196 VAL A O 1
ATOM 1522 N N . ASP A 1 197 ? -18.317 0.554 -1.553 1.00 92.81 197 ASP A N 1
ATOM 1523 C CA . ASP A 1 197 ? -18.127 -0.522 -0.574 1.00 92.81 197 ASP A CA 1
ATOM 1524 C C . ASP A 1 197 ? -16.642 -0.730 -0.244 1.00 92.81 197 ASP A C 1
ATOM 1526 O O . ASP A 1 197 ? -16.254 -0.785 0.927 1.00 92.81 197 ASP A O 1
ATOM 1530 N N . VAL A 1 198 ? -15.785 -0.761 -1.271 1.00 91.25 198 VAL A N 1
ATOM 1531 C CA . VAL A 1 198 ? -14.325 -0.857 -1.112 1.00 91.25 198 VAL A CA 1
ATOM 1532 C C . VAL A 1 198 ? -13.771 0.366 -0.373 1.00 91.25 198 VAL A C 1
ATOM 1534 O O . VAL A 1 198 ? -12.897 0.219 0.481 1.00 91.25 198 VAL A O 1
ATOM 1537 N N . PHE A 1 199 ? -14.290 1.569 -0.633 1.00 91.94 199 PHE A N 1
ATOM 1538 C CA . PHE A 1 199 ? -13.887 2.777 0.093 1.00 91.94 199 PHE A CA 1
ATOM 1539 C C . PHE A 1 199 ? -14.289 2.739 1.576 1.00 91.94 199 PHE A C 1
ATOM 1541 O O . PHE A 1 199 ? -13.500 3.115 2.446 1.00 91.94 199 PHE A O 1
ATOM 1548 N N . ILE A 1 200 ? -15.490 2.250 1.894 1.00 90.88 200 ILE A N 1
ATOM 1549 C CA . ILE A 1 200 ? -15.930 2.052 3.282 1.00 90.88 200 ILE A CA 1
ATOM 1550 C C . ILE A 1 200 ? -15.031 1.025 3.979 1.00 90.88 200 ILE A C 1
ATOM 1552 O O . ILE A 1 200 ? -14.606 1.259 5.111 1.00 90.88 200 ILE A O 1
ATOM 1556 N N . GLN A 1 201 ? -14.700 -0.082 3.306 1.00 89.06 201 GLN A N 1
ATOM 1557 C CA . GLN A 1 201 ? -13.776 -1.086 3.832 1.00 89.06 201 GLN A CA 1
ATOM 1558 C C . GLN A 1 201 ? -12.394 -0.483 4.118 1.00 89.06 201 GLN A C 1
ATOM 1560 O O . GLN A 1 201 ? -11.866 -0.670 5.214 1.00 89.06 201 GLN A O 1
ATOM 1565 N N . PHE A 1 202 ? -11.847 0.295 3.180 1.00 90.00 202 PHE A N 1
ATOM 1566 C CA . PHE A 1 202 ? -10.583 1.007 3.360 1.00 90.00 202 PHE A CA 1
ATOM 1567 C C . PHE A 1 202 ? -10.609 1.903 4.606 1.00 90.00 202 PHE A C 1
ATOM 1569 O O . PHE A 1 202 ? -9.711 1.823 5.441 1.00 90.00 202 PHE A O 1
ATOM 1576 N N . ARG A 1 203 ? -11.673 2.697 4.799 1.00 86.56 203 ARG A N 1
ATOM 1577 C CA . ARG A 1 203 ? -11.813 3.558 5.987 1.00 86.56 203 ARG A CA 1
ATOM 1578 C C . ARG A 1 203 ? -11.864 2.780 7.300 1.00 86.56 203 ARG A C 1
ATOM 1580 O O . ARG A 1 203 ? -11.355 3.274 8.300 1.00 86.56 203 ARG A O 1
ATOM 1587 N N . ARG A 1 204 ? -12.487 1.598 7.309 1.00 83.88 204 ARG A N 1
ATOM 1588 C CA . ARG A 1 204 ? -12.556 0.745 8.505 1.00 83.88 204 ARG A CA 1
ATOM 1589 C C . ARG A 1 204 ? -11.186 0.202 8.890 1.00 83.88 204 ARG A C 1
ATOM 1591 O O . ARG A 1 204 ? -10.851 0.266 10.061 1.00 83.88 204 ARG A O 1
ATOM 1598 N N . ILE A 1 205 ? -10.399 -0.253 7.915 1.00 81.00 205 ILE A N 1
ATOM 1599 C CA . ILE A 1 205 ? -9.032 -0.745 8.151 1.00 81.00 205 ILE A CA 1
ATOM 1600 C C . ILE A 1 205 ? -8.122 0.390 8.629 1.00 81.00 205 ILE A C 1
ATOM 1602 O O . ILE A 1 205 ? -7.345 0.211 9.553 1.00 81.00 205 ILE A O 1
ATOM 1606 N N . VAL A 1 206 ? -8.248 1.596 8.065 1.00 74.56 206 VAL A N 1
ATOM 1607 C CA . VAL A 1 206 ? -7.474 2.759 8.545 1.00 74.56 206 VAL A CA 1
ATOM 1608 C C . VAL A 1 206 ? -7.832 3.136 9.992 1.00 74.56 206 VAL A C 1
ATOM 1610 O O . VAL A 1 206 ? -6.991 3.664 10.710 1.00 74.56 206 VAL A O 1
ATOM 1613 N N . ALA A 1 207 ? -9.068 2.873 10.424 1.00 70.75 207 ALA A N 1
ATOM 1614 C CA . ALA A 1 207 ? -9.510 3.079 11.802 1.00 70.75 207 ALA A CA 1
ATOM 1615 C C . ALA A 1 207 ? -9.283 1.852 12.711 1.00 70.75 207 ALA A C 1
ATOM 1617 O O . ALA A 1 207 ? -9.612 1.904 13.897 1.00 70.75 207 ALA A O 1
ATOM 1618 N N . GLU A 1 208 ? -8.751 0.750 12.179 1.00 71.25 208 GLU A N 1
ATOM 1619 C CA . GLU A 1 208 ? -8.452 -0.451 12.952 1.00 71.25 208 GLU A CA 1
ATOM 1620 C C . GLU A 1 208 ? -7.356 -0.134 13.978 1.00 71.25 208 GLU A C 1
ATOM 1622 O O . GLU A 1 208 ? -6.315 0.432 13.650 1.00 71.25 208 GLU A O 1
ATOM 1627 N N . GLY A 1 209 ? -7.622 -0.435 15.250 1.00 64.31 209 GLY A N 1
ATOM 1628 C CA . GLY A 1 209 ? -6.731 -0.088 16.362 1.00 64.31 209 GLY A CA 1
ATOM 1629 C C . GLY A 1 209 ? -6.950 1.302 16.971 1.00 64.31 209 GLY A C 1
ATOM 1630 O O . GLY A 1 209 ? -6.325 1.609 17.984 1.00 64.31 209 GLY A O 1
ATOM 1631 N N . VAL A 1 210 ? -7.858 2.131 16.436 1.00 74.75 210 VAL A N 1
ATOM 1632 C CA . VAL A 1 210 ? -8.281 3.358 17.132 1.00 74.75 210 VAL A CA 1
ATOM 1633 C C . VAL A 1 210 ? -9.068 2.971 18.384 1.00 74.75 210 VAL A C 1
ATOM 1635 O O . VAL A 1 210 ? -10.134 2.363 18.300 1.00 74.75 210 VAL A O 1
ATOM 1638 N N . CYS A 1 211 ? -8.559 3.355 19.553 1.00 79.56 211 CYS A N 1
ATOM 1639 C CA . CYS A 1 211 ? -9.223 3.170 20.838 1.00 79.56 211 CYS A CA 1
ATOM 1640 C C . CYS A 1 211 ? -9.299 4.493 21.611 1.00 79.56 211 CYS A C 1
ATOM 1642 O O . CYS A 1 211 ? -8.470 5.390 21.435 1.00 79.56 211 CYS A O 1
ATOM 1644 N N . LEU A 1 212 ? -10.311 4.627 22.473 1.00 83.75 212 LEU A N 1
ATOM 1645 C CA . LEU A 1 212 ? -10.385 5.744 23.411 1.00 83.75 212 LEU A CA 1
ATOM 1646 C C . LEU A 1 212 ? -9.271 5.578 24.456 1.00 83.75 212 LEU A C 1
ATOM 1648 O O . LEU A 1 212 ? -9.338 4.685 25.300 1.00 83.75 212 LEU A O 1
ATOM 1652 N N . ASN A 1 213 ? -8.242 6.421 24.373 1.00 88.44 213 ASN A N 1
ATOM 1653 C CA . ASN A 1 213 ? -7.035 6.279 25.184 1.00 88.44 213 ASN A CA 1
ATOM 1654 C C . ASN A 1 213 ? -7.200 6.785 26.624 1.00 88.44 213 ASN A C 1
ATOM 1656 O O . ASN A 1 213 ? -6.760 6.103 27.540 1.00 88.44 213 ASN A O 1
ATOM 1660 N N . HIS A 1 214 ? -7.816 7.953 26.824 1.00 92.00 214 HIS A N 1
ATOM 1661 C CA . HIS A 1 214 ? -8.095 8.521 28.147 1.00 92.00 214 HIS A CA 1
ATOM 1662 C C . HIS A 1 214 ? -9.258 9.523 28.085 1.00 92.00 214 HIS A C 1
ATOM 1664 O O . HIS A 1 214 ? -9.636 9.988 27.007 1.00 92.00 214 HIS A O 1
ATOM 1670 N N . ILE A 1 215 ? -9.797 9.879 29.252 1.00 92.50 215 ILE A N 1
ATOM 1671 C CA . ILE A 1 215 ? -10.723 11.003 29.443 1.00 92.50 215 ILE A CA 1
ATOM 1672 C C . ILE A 1 215 ? -10.063 12.008 30.389 1.00 92.50 215 ILE A C 1
ATOM 1674 O O . ILE A 1 215 ? -9.518 11.617 31.416 1.00 92.50 215 ILE A O 1
ATOM 1678 N N . SER A 1 216 ? -10.111 13.302 30.075 1.00 91.19 216 SER A N 1
ATOM 1679 C CA . SER A 1 216 ? -9.631 14.356 30.973 1.00 91.19 216 SER A CA 1
ATOM 1680 C C . SER A 1 216 ? -10.783 15.130 31.615 1.00 91.19 216 SER A C 1
ATOM 1682 O O . SER A 1 216 ? -11.823 15.362 30.993 1.00 91.19 216 SER A O 1
ATOM 1684 N N . ARG A 1 217 ? -10.596 15.533 32.875 1.00 88.62 217 ARG A N 1
ATOM 1685 C CA . ARG A 1 217 ? -11.512 16.405 33.620 1.00 88.62 217 ARG A CA 1
ATOM 1686 C C . ARG A 1 217 ? -10.725 17.490 34.338 1.00 88.62 217 ARG A C 1
ATOM 1688 O O . ARG A 1 217 ? -9.759 17.196 35.034 1.00 88.62 217 ARG A O 1
ATOM 1695 N N . GLU A 1 218 ? -11.154 18.736 34.178 1.00 86.94 218 GLU A N 1
ATOM 1696 C CA . GLU A 1 218 ? -10.585 19.861 34.916 1.00 86.94 218 GLU A CA 1
ATOM 1697 C C . GLU A 1 218 ? -11.331 20.099 36.223 1.00 86.94 218 GLU A C 1
ATOM 1699 O O . GLU A 1 218 ? -12.557 20.236 36.220 1.00 86.94 218 GLU A O 1
ATOM 1704 N N . SER A 1 219 ? -10.581 20.253 37.311 1.00 84.69 219 SER A N 1
ATOM 1705 C CA . SER A 1 219 ? -11.126 20.516 38.641 1.00 84.69 219 SER A CA 1
ATOM 1706 C C . SER A 1 219 ? -10.364 21.636 39.345 1.00 84.69 219 SER A C 1
ATOM 1708 O O . SER A 1 219 ? -9.153 21.789 39.174 1.00 84.69 219 SER A O 1
ATOM 1710 N N . SER A 1 220 ? -11.072 22.412 40.167 1.00 80.94 220 SER A N 1
ATOM 1711 C CA . SER A 1 220 ? -10.452 23.316 41.145 1.00 80.94 220 SER A CA 1
ATOM 1712 C C . SER A 1 220 ? -9.870 22.566 42.348 1.00 80.94 220 SER A C 1
ATOM 1714 O O . SER A 1 220 ? -9.053 23.125 43.072 1.00 80.94 220 SER A O 1
ATOM 1716 N N . ASP A 1 221 ? -10.281 21.313 42.564 1.00 84.38 221 ASP A N 1
ATOM 1717 C CA . ASP A 1 221 ? -9.778 20.441 43.624 1.00 84.38 221 ASP A CA 1
ATOM 1718 C C . ASP A 1 221 ? -9.630 19.002 43.102 1.00 84.38 221 ASP A C 1
ATOM 1720 O O . ASP A 1 221 ? -10.449 18.110 43.349 1.00 84.38 221 ASP A O 1
ATOM 1724 N N . ILE A 1 222 ? -8.540 18.775 42.363 1.00 90.81 222 ILE A N 1
ATOM 1725 C CA . ILE A 1 222 ? -8.240 17.468 41.764 1.00 90.81 222 ILE A CA 1
ATOM 1726 C C . ILE A 1 222 ? -8.093 16.351 42.805 1.00 90.81 222 ILE A C 1
ATOM 1728 O O . ILE A 1 222 ? -8.330 15.192 42.476 1.00 90.81 222 ILE A O 1
ATOM 1732 N N . ARG A 1 223 ? -7.730 16.662 44.060 1.00 93.75 223 ARG A N 1
ATOM 1733 C CA . ARG A 1 223 ? -7.543 15.649 45.110 1.00 93.75 223 ARG A CA 1
ATOM 1734 C C . ARG A 1 223 ? -8.882 15.180 45.666 1.00 93.75 223 ARG A C 1
ATOM 1736 O O . ARG A 1 223 ? -9.068 13.974 45.825 1.00 93.75 223 ARG A O 1
ATOM 1743 N N . ARG A 1 224 ? -9.817 16.103 45.915 1.00 91.75 224 ARG A N 1
ATOM 1744 C CA . ARG A 1 224 ? -11.205 15.772 46.273 1.00 91.75 224 ARG A CA 1
ATOM 1745 C C . ARG A 1 224 ? -11.833 14.874 45.214 1.00 91.75 224 ARG A C 1
ATOM 1747 O O . ARG A 1 224 ? -12.432 13.854 45.549 1.00 91.75 224 ARG A O 1
ATOM 1754 N N . LEU A 1 225 ? -11.650 15.234 43.946 1.00 91.31 225 LEU A N 1
ATOM 1755 C CA . LEU A 1 225 ? -12.199 14.477 42.829 1.00 91.31 225 LEU A CA 1
ATOM 1756 C C . LEU A 1 225 ? -11.535 13.096 42.681 1.00 91.31 225 LEU A C 1
ATOM 1758 O O . LEU A 1 225 ? -12.230 12.101 42.489 1.00 91.31 225 LEU A O 1
ATOM 1762 N N . ALA A 1 226 ? -10.212 13.005 42.855 1.00 95.31 226 ALA A N 1
ATOM 1763 C CA . ALA A 1 226 ? -9.493 11.730 42.845 1.00 95.31 226 ALA A CA 1
ATOM 1764 C C . ALA A 1 226 ? -9.986 10.775 43.938 1.00 95.31 226 ALA A C 1
ATOM 1766 O O . ALA A 1 226 ? -10.253 9.605 43.663 1.00 95.31 226 ALA A O 1
ATOM 1767 N N . ASN A 1 227 ? -10.150 11.283 45.164 1.00 94.25 227 ASN A N 1
ATOM 1768 C CA . ASN A 1 227 ? -10.658 10.494 46.284 1.00 94.25 227 ASN A CA 1
ATOM 1769 C C . ASN A 1 227 ? -12.070 9.969 45.997 1.00 94.25 227 ASN A C 1
ATOM 1771 O O . ASN A 1 227 ? -12.342 8.801 46.248 1.00 94.25 227 ASN A O 1
ATOM 1775 N N . PH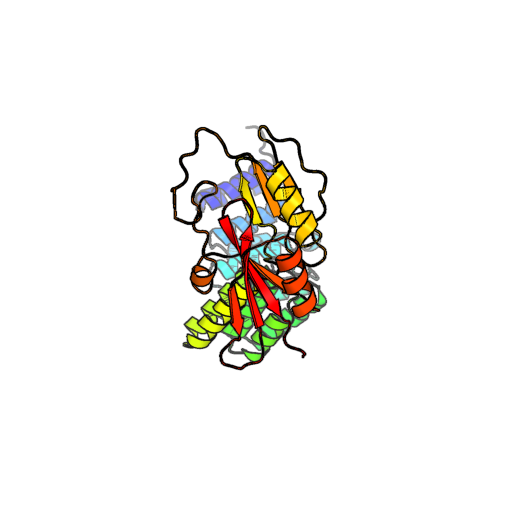E A 1 228 ? -12.941 10.782 45.392 1.00 94.00 228 PHE A N 1
ATOM 1776 C CA . PHE A 1 228 ? -14.276 10.335 44.993 1.00 94.00 228 PHE A CA 1
ATOM 1777 C C . PHE A 1 228 ? -14.230 9.158 44.006 1.00 94.00 228 PHE A C 1
ATOM 1779 O O . PHE A 1 228 ? -14.882 8.140 44.235 1.00 94.00 228 PHE A O 1
ATOM 1786 N N . TYR A 1 229 ? -13.442 9.252 42.928 1.00 95.81 229 TYR A N 1
ATOM 1787 C CA . TYR A 1 229 ? -13.341 8.160 41.951 1.00 95.81 229 TYR A CA 1
ATOM 1788 C C . TYR A 1 229 ? -12.697 6.896 42.542 1.00 95.81 229 TYR A C 1
ATOM 1790 O O . TYR A 1 229 ? -13.101 5.783 42.193 1.00 95.81 229 TYR A O 1
ATOM 1798 N N . ASN A 1 230 ? -11.748 7.046 43.468 1.00 96.06 230 ASN A N 1
ATOM 1799 C CA . ASN A 1 230 ? -11.197 5.927 44.229 1.00 96.06 230 ASN A CA 1
ATOM 1800 C C . ASN A 1 230 ? -12.266 5.265 45.118 1.00 96.06 230 ASN A C 1
ATOM 1802 O O . ASN A 1 230 ? -12.460 4.057 45.046 1.00 96.06 230 ASN A O 1
ATOM 1806 N N . GLU A 1 231 ? -13.013 6.040 45.900 1.00 94.94 231 GLU A N 1
ATOM 1807 C CA . GLU A 1 231 ? -13.980 5.509 46.866 1.00 94.94 231 GLU A CA 1
ATOM 1808 C C . GLU A 1 231 ? -15.249 4.929 46.229 1.00 94.94 231 GLU A C 1
ATOM 1810 O O . GLU A 1 231 ? -15.847 4.003 46.782 1.00 94.94 231 GLU A O 1
ATOM 1815 N N . VAL A 1 232 ? -15.696 5.489 45.102 1.00 94.81 232 VAL A N 1
ATOM 1816 C CA . VAL A 1 232 ? -16.939 5.069 44.435 1.00 94.81 232 VAL A CA 1
ATOM 1817 C C . VAL A 1 232 ? -16.694 3.920 43.461 1.00 94.81 232 VAL A C 1
ATOM 1819 O O . VAL A 1 232 ? -17.488 2.983 43.416 1.00 94.81 232 VAL A O 1
ATOM 1822 N N . PHE A 1 233 ? -15.605 3.972 42.691 1.00 94.94 233 PHE A N 1
ATOM 1823 C CA . PHE A 1 233 ? -15.352 3.027 41.597 1.00 94.94 233 PHE A CA 1
ATOM 1824 C C . PHE A 1 233 ? -14.090 2.179 41.783 1.00 94.94 233 PHE A C 1
ATOM 1826 O O . PHE A 1 233 ? -13.896 1.228 41.029 1.00 94.94 233 PHE A O 1
ATOM 1833 N N . GLY A 1 234 ? -13.235 2.499 42.758 1.00 95.00 234 GLY A N 1
ATOM 1834 C CA . GLY A 1 234 ? -11.971 1.794 42.967 1.00 95.00 234 GLY A CA 1
ATOM 1835 C C . GLY A 1 234 ? -10.859 2.209 42.005 1.00 95.00 234 GLY A C 1
ATOM 1836 O O . GLY A 1 234 ? -9.960 1.413 41.762 1.00 95.00 234 GLY A O 1
ATOM 1837 N N . PHE A 1 235 ? -10.908 3.416 41.425 1.00 96.94 235 PHE A N 1
ATOM 1838 C CA . PHE A 1 235 ? -9.788 3.918 40.619 1.00 96.94 235 PHE A CA 1
ATOM 1839 C C . PHE A 1 235 ? -8.509 4.029 41.452 1.00 96.94 235 PHE A C 1
ATOM 1841 O O . PHE A 1 235 ? -8.537 4.523 42.578 1.00 96.94 235 PHE A O 1
ATOM 1848 N N . GLU A 1 236 ? -7.378 3.652 40.871 1.00 97.44 236 GLU A N 1
ATOM 1849 C CA . GLU A 1 236 ? -6.060 3.755 41.492 1.00 97.44 236 GLU A CA 1
ATOM 1850 C C . GLU A 1 236 ? -5.253 4.882 40.852 1.00 97.44 236 GLU A C 1
ATOM 1852 O O . GLU A 1 236 ? -5.279 5.076 39.636 1.00 97.44 236 GLU A O 1
ATOM 1857 N N . GLU A 1 237 ? -4.528 5.633 41.676 1.00 97.31 237 GLU A N 1
ATOM 1858 C CA . GLU A 1 237 ? -3.614 6.667 41.203 1.00 97.31 237 GLU A CA 1
ATOM 1859 C C . GLU A 1 237 ? -2.313 6.045 40.691 1.00 97.31 237 GLU A C 1
ATOM 1861 O O . GLU A 1 237 ? -1.723 5.183 41.343 1.00 97.31 237 GLU A O 1
ATOM 1866 N N . ILE A 1 238 ? -1.862 6.503 39.525 1.00 95.88 238 ILE A N 1
ATOM 1867 C CA . ILE A 1 238 ? -0.601 6.091 38.904 1.00 95.88 238 ILE A CA 1
ATOM 1868 C C . ILE A 1 238 ? 0.335 7.286 38.743 1.00 95.88 238 ILE A C 1
ATOM 1870 O O . ILE A 1 238 ? -0.092 8.441 38.730 1.00 95.88 238 ILE A O 1
ATOM 1874 N N . GLU A 1 239 ? 1.627 7.000 38.594 1.00 94.88 239 GLU A N 1
ATOM 1875 C CA . GLU A 1 239 ? 2.633 8.034 38.372 1.00 94.88 239 GLU A CA 1
ATOM 1876 C C . GLU A 1 239 ? 2.340 8.809 37.078 1.00 94.88 239 GLU A C 1
ATOM 1878 O O . GLU A 1 239 ? 2.253 8.236 35.990 1.00 94.88 239 GLU A O 1
ATOM 1883 N N . SER A 1 240 ? 2.194 10.128 37.202 1.00 91.12 240 SER A N 1
ATOM 1884 C CA . SER A 1 240 ? 2.038 11.042 36.073 1.00 91.12 240 SER A CA 1
ATOM 1885 C C . SER A 1 240 ? 3.363 11.746 35.751 1.00 91.12 240 SER A C 1
ATOM 1887 O O . SER A 1 240 ? 4.129 12.057 36.668 1.00 91.12 240 SER A O 1
ATOM 1889 N N . PRO A 1 241 ? 3.626 12.102 34.480 1.00 91.12 241 PRO A N 1
ATOM 1890 C CA . PRO A 1 241 ? 4.750 12.965 34.127 1.00 91.12 241 PRO A CA 1
ATOM 1891 C C . PRO A 1 241 ? 4.718 14.311 34.868 1.00 91.12 241 PRO A C 1
ATOM 1893 O O . PRO A 1 241 ? 3.675 14.764 35.340 1.00 91.12 241 PRO A O 1
ATOM 1896 N N . LYS A 1 242 ? 5.870 14.985 34.941 1.00 90.44 242 LYS A N 1
ATOM 1897 C CA . LYS A 1 242 ? 5.952 16.333 35.517 1.00 90.44 242 LYS A CA 1
ATOM 1898 C C . LYS A 1 242 ? 5.456 17.366 34.506 1.00 90.44 242 LYS A C 1
ATOM 1900 O O . LYS A 1 242 ? 6.049 17.506 33.439 1.00 90.44 242 LYS A O 1
ATOM 1905 N N . PHE A 1 243 ? 4.412 18.101 34.874 1.00 91.06 243 PHE A N 1
ATOM 1906 C CA . PHE A 1 243 ? 3.861 19.222 34.111 1.00 91.06 243 PHE A CA 1
ATOM 1907 C C . PHE A 1 243 ? 3.978 20.529 34.911 1.00 91.06 243 PHE A C 1
ATOM 1909 O O . PHE A 1 243 ? 4.266 20.510 36.107 1.00 91.06 243 PHE A O 1
ATOM 1916 N N . GLU A 1 244 ? 3.754 21.669 34.251 1.00 91.38 244 GLU A N 1
ATOM 1917 C CA . GLU A 1 244 ? 3.707 22.997 34.894 1.00 91.38 244 GLU A CA 1
ATOM 1918 C C . GLU A 1 244 ? 2.422 23.226 35.712 1.00 91.38 244 GLU A C 1
ATOM 1920 O O . GLU A 1 244 ? 2.337 24.173 36.489 1.00 91.38 244 GLU A O 1
ATOM 1925 N N . PHE A 1 245 ? 1.436 22.342 35.555 1.00 89.19 245 PHE A N 1
ATOM 1926 C CA . PHE A 1 245 ? 0.185 22.295 36.307 1.00 89.19 245 PHE A CA 1
ATOM 1927 C C . PHE A 1 245 ? 0.085 20.972 37.071 1.00 89.19 245 PHE A C 1
ATOM 1929 O O . PHE A 1 245 ? 0.714 19.976 36.694 1.00 89.19 245 PHE A O 1
ATOM 1936 N N . LYS A 1 246 ? -0.722 20.926 38.135 1.00 91.94 246 LYS A N 1
ATOM 1937 C CA . LYS A 1 246 ? -0.952 19.661 38.841 1.00 91.94 246 LYS A CA 1
ATOM 1938 C C . LYS A 1 246 ? -1.897 18.763 38.051 1.00 91.94 246 LYS A C 1
ATOM 1940 O O . LYS A 1 246 ? -2.904 19.212 37.504 1.00 91.94 246 LYS A O 1
ATOM 1945 N N . VAL A 1 247 ? -1.591 17.473 38.039 1.00 95.81 247 VAL A N 1
ATOM 1946 C CA . VAL A 1 247 ? -2.421 16.447 37.415 1.00 95.81 247 VAL A CA 1
ATOM 1947 C C . VAL A 1 247 ? -2.380 15.174 38.255 1.00 95.81 247 VAL A C 1
ATOM 1949 O O . VAL A 1 247 ? -1.354 14.872 38.857 1.00 95.81 247 VAL A O 1
ATOM 1952 N N . ILE A 1 248 ? -3.491 14.443 38.298 1.00 96.81 248 ILE A N 1
ATOM 1953 C CA . ILE A 1 248 ? -3.582 13.098 38.874 1.00 96.81 248 ILE A CA 1
ATOM 1954 C C . ILE A 1 248 ? -4.038 12.152 37.764 1.00 96.81 248 ILE A C 1
ATOM 1956 O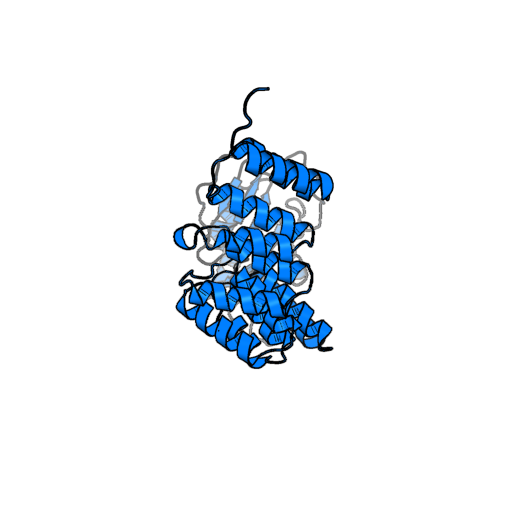 O . ILE A 1 248 ? -5.051 12.406 37.109 1.00 96.81 248 ILE A O 1
ATOM 1960 N N . TRP A 1 249 ? -3.283 11.080 3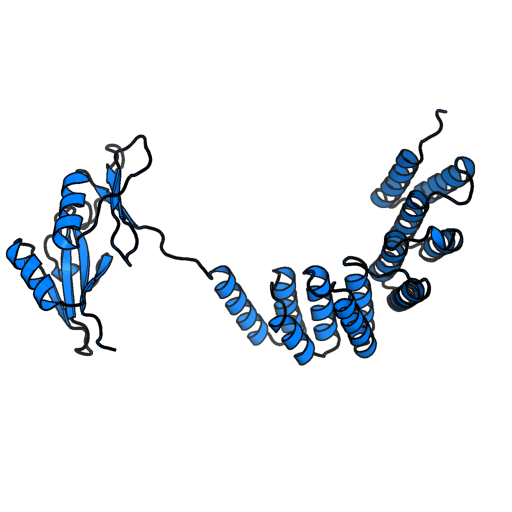7.524 1.00 97.69 249 TRP A N 1
ATOM 1961 C CA . TRP A 1 249 ? -3.664 10.030 36.578 1.00 97.69 249 TRP A CA 1
ATOM 1962 C C . TRP A 1 249 ? -4.307 8.883 37.347 1.00 97.69 249 TRP A C 1
ATOM 1964 O O . TRP A 1 249 ? -3.724 8.362 38.291 1.00 97.69 249 TRP A O 1
ATOM 1974 N N . LEU A 1 250 ? -5.512 8.501 36.937 1.00 97.44 250 LEU A N 1
ATOM 1975 C CA . LEU A 1 250 ? -6.292 7.427 37.529 1.00 97.44 250 LEU A CA 1
ATOM 1976 C C . LEU A 1 250 ? -6.467 6.289 36.526 1.00 97.44 250 LEU A C 1
ATOM 1978 O O . LEU A 1 250 ? -6.787 6.518 35.357 1.00 97.44 250 LEU A O 1
ATOM 1982 N N . THR A 1 251 ? -6.320 5.056 36.997 1.00 96.62 251 THR A N 1
ATOM 1983 C CA . THR A 1 251 ? -6.560 3.841 36.217 1.00 96.62 251 THR A CA 1
ATOM 1984 C C . THR A 1 251 ? -7.585 2.942 36.896 1.00 96.62 251 THR A C 1
ATOM 1986 O O . THR A 1 251 ? -7.710 2.933 38.119 1.00 96.62 251 THR A O 1
ATOM 1989 N N . LEU A 1 252 ? -8.326 2.181 36.096 1.00 93.75 252 LEU A N 1
ATOM 1990 C CA . LEU A 1 252 ? -9.235 1.138 36.557 1.00 93.75 252 LEU A CA 1
ATOM 1991 C C . LEU A 1 252 ? -9.139 -0.028 35.560 1.00 93.75 252 LEU A C 1
ATOM 1993 O O . LEU A 1 252 ? -9.305 0.201 34.357 1.00 93.75 252 LEU A O 1
ATOM 1997 N N . PRO A 1 253 ? -8.860 -1.270 36.002 1.00 88.56 253 PRO A N 1
ATOM 1998 C CA . PRO A 1 253 ? -8.712 -2.404 35.097 1.00 88.56 253 PRO A CA 1
ATOM 1999 C C . PRO A 1 253 ? -9.914 -2.580 34.163 1.00 88.56 253 PRO A C 1
ATOM 2001 O O . PRO A 1 253 ? -11.055 -2.716 34.601 1.00 88.56 253 PRO A O 1
ATOM 2004 N N . GLY A 1 254 ? -9.649 -2.594 32.855 1.00 83.62 254 GLY A N 1
ATOM 2005 C CA . GLY A 1 254 ? -10.683 -2.744 31.827 1.00 83.62 254 GLY A CA 1
ATOM 2006 C C . GLY A 1 254 ? -11.471 -1.470 31.501 1.00 83.62 254 GLY A C 1
ATOM 2007 O O . GLY A 1 254 ? -12.377 -1.537 30.673 1.00 83.62 254 GLY A O 1
ATOM 2008 N N . ALA A 1 255 ? -11.127 -0.325 32.095 1.00 86.81 255 ALA A N 1
ATOM 2009 C CA . ALA A 1 255 ? -11.693 0.976 31.758 1.00 86.81 255 ALA A CA 1
ATOM 2010 C C . ALA A 1 255 ? -10.639 1.915 31.151 1.00 86.81 255 ALA A C 1
ATOM 2012 O O . ALA A 1 255 ? -9.432 1.743 31.325 1.00 86.81 255 ALA A O 1
ATOM 2013 N N . THR A 1 256 ? -11.114 2.929 30.431 1.00 90.94 256 THR A N 1
ATOM 2014 C CA . THR A 1 256 ? -10.280 4.021 29.925 1.00 90.94 256 THR A CA 1
ATOM 2015 C C . THR A 1 256 ? -9.740 4.857 31.102 1.00 90.94 256 THR A C 1
ATOM 2017 O O . THR A 1 256 ? -10.545 5.303 31.923 1.00 90.94 256 THR A O 1
ATOM 2020 N N . PRO A 1 257 ? -8.417 5.103 31.187 1.00 94.25 257 PRO A N 1
ATOM 2021 C CA . PRO A 1 257 ? -7.813 5.969 32.199 1.00 94.25 257 PRO A CA 1
ATOM 2022 C C . PRO A 1 257 ? -8.411 7.375 32.251 1.00 94.25 257 PRO A C 1
ATOM 2024 O O . PRO A 1 257 ? -8.901 7.907 31.248 1.00 94.25 257 PRO A O 1
ATOM 2027 N N . MET A 1 258 ? -8.311 8.002 33.420 1.00 95.44 258 MET A N 1
ATOM 2028 C CA . MET A 1 258 ? -8.826 9.343 33.662 1.00 95.44 258 MET A CA 1
ATOM 2029 C C . MET A 1 258 ? -7.725 10.280 34.146 1.00 95.44 258 MET A C 1
ATOM 2031 O O . MET A 1 258 ? -6.986 9.954 35.069 1.00 95.44 258 MET A O 1
ATOM 2035 N N . HIS A 1 259 ? -7.618 11.458 33.537 1.00 96.25 259 HIS A N 1
ATOM 2036 C CA . HIS A 1 259 ? -6.663 12.489 33.936 1.00 96.25 259 HIS A CA 1
ATOM 2037 C C . HIS A 1 259 ? -7.413 13.646 34.595 1.00 96.25 259 HIS A C 1
ATOM 2039 O O . HIS A 1 259 ? -8.205 14.327 33.943 1.00 96.25 259 HIS A O 1
ATOM 2045 N N . LEU A 1 260 ? -7.159 13.875 35.881 1.00 94.00 260 LEU A N 1
ATOM 2046 C CA . LEU A 1 260 ? -7.719 14.997 36.627 1.00 94.00 260 LEU A CA 1
ATOM 2047 C C . LEU A 1 260 ? -6.714 16.142 36.611 1.00 94.00 260 LEU A C 1
ATOM 2049 O O . LEU A 1 260 ? -5.620 16.005 37.153 1.00 94.00 260 LEU A O 1
ATOM 2053 N N . ILE A 1 261 ? -7.066 17.245 35.961 1.00 92.38 261 ILE A N 1
ATOM 2054 C CA . ILE A 1 261 ? -6.159 18.356 35.664 1.00 92.38 261 ILE A CA 1
ATOM 2055 C C . ILE A 1 261 ? -6.564 19.575 36.491 1.00 92.38 261 ILE A C 1
ATOM 2057 O O . ILE A 1 261 ? -7.742 19.928 36.559 1.00 92.38 261 ILE A O 1
ATOM 2061 N N . GLU A 1 262 ? -5.593 20.211 37.143 1.00 89.50 262 GLU A N 1
ATOM 2062 C CA . GLU A 1 262 ? -5.817 21.457 37.872 1.00 89.50 262 GLU A CA 1
ATOM 2063 C C . GLU A 1 262 ? -6.263 22.547 36.897 1.00 89.50 262 GLU A C 1
ATOM 2065 O O . GLU A 1 262 ? -5.587 22.840 35.907 1.00 89.50 262 GLU A O 1
ATOM 2070 N N . ARG A 1 263 ? -7.429 23.136 37.170 1.00 83.25 263 ARG A N 1
ATOM 2071 C CA . ARG A 1 263 ? -7.981 24.201 36.336 1.00 83.25 263 ARG A CA 1
ATOM 2072 C C . ARG A 1 263 ? -7.084 25.437 36.387 1.00 83.25 263 ARG A C 1
ATOM 2074 O O . ARG A 1 263 ? -6.773 25.941 37.465 1.00 83.25 263 ARG A O 1
ATOM 2081 N N . SER A 1 264 ? -6.753 25.981 35.216 1.00 80.69 264 SER A N 1
ATOM 2082 C CA . SER A 1 264 ? -6.074 27.275 35.130 1.00 80.69 264 SER A CA 1
ATOM 2083 C C . SER A 1 264 ? -7.001 28.405 35.616 1.00 80.69 264 SER A C 1
ATOM 2085 O O . SER A 1 264 ? -8.127 28.515 35.117 1.00 80.69 264 SER A O 1
ATOM 2087 N N . PRO A 1 265 ? -6.544 29.281 36.533 1.00 71.62 265 PRO A N 1
ATOM 2088 C CA . PRO A 1 265 ? -7.334 30.411 37.033 1.00 71.62 265 PRO A CA 1
ATOM 2089 C C . PRO A 1 265 ? -7.789 31.390 35.941 1.00 71.62 265 PRO A C 1
ATOM 2091 O O . PRO A 1 265 ? -8.813 32.054 36.093 1.00 71.62 265 PRO A O 1
ATOM 2094 N N . ASP A 1 266 ? -7.046 31.466 34.836 1.00 73.62 266 ASP A N 1
ATOM 2095 C CA . ASP A 1 266 ? -7.295 32.402 33.736 1.00 73.62 266 ASP A CA 1
ATOM 2096 C C . ASP A 1 266 ? -8.299 31.857 32.707 1.00 73.62 266 ASP A C 1
ATOM 2098 O O . ASP A 1 266 ? -8.776 32.588 31.831 1.00 73.62 266 ASP A O 1
ATOM 2102 N N . THR A 1 267 ? -8.645 30.568 32.796 1.00 66.88 267 THR A N 1
ATOM 2103 C CA . THR A 1 267 ? -9.510 29.911 31.814 1.00 66.88 267 THR A CA 1
ATOM 2104 C C . THR A 1 267 ? -10.977 30.112 32.177 1.00 66.88 267 THR A C 1
ATOM 2106 O O . THR A 1 267 ? -11.535 29.437 33.041 1.00 66.88 267 THR A O 1
ATOM 2109 N N . LYS A 1 268 ? -11.641 31.024 31.461 1.00 59.31 268 LYS A N 1
ATOM 2110 C CA . LYS A 1 268 ? -13.104 31.159 31.477 1.00 59.31 268 LYS A CA 1
ATOM 2111 C C . LYS A 1 268 ? -13.730 30.074 30.600 1.00 59.31 268 LYS A C 1
ATOM 2113 O O . LYS A 1 268 ? -14.115 30.338 29.462 1.00 59.31 268 LYS A O 1
ATOM 2118 N N . LEU A 1 269 ? -13.792 28.840 31.100 1.00 56.09 269 LEU A N 1
ATOM 2119 C CA . LEU A 1 269 ? -14.633 27.822 30.470 1.00 56.09 269 LEU A CA 1
ATOM 2120 C C . LEU A 1 269 ? -16.102 28.283 30.508 1.00 56.09 269 LEU A C 1
ATOM 2122 O O . LEU A 1 269 ? -16.482 28.992 31.442 1.00 56.09 269 LEU A O 1
ATOM 2126 N N . PRO A 1 270 ? -16.938 27.907 29.523 1.00 50.28 270 PRO A N 1
ATOM 2127 C CA . PRO A 1 270 ? -18.360 28.209 29.578 1.00 50.28 270 PRO A CA 1
ATOM 2128 C C . PRO A 1 270 ? -18.945 27.678 30.893 1.00 50.28 270 PRO A C 1
ATOM 2130 O O . PRO A 1 270 ? -18.892 26.475 31.156 1.00 50.28 270 PRO A O 1
ATOM 2133 N N . GLU A 1 271 ? -19.504 28.566 31.715 1.00 48.69 271 GLU A N 1
ATOM 2134 C CA . GLU A 1 271 ? -20.310 28.186 32.875 1.00 48.69 271 GLU A CA 1
ATOM 2135 C C . GLU A 1 271 ? -21.636 27.618 32.365 1.00 48.69 271 GLU A C 1
ATOM 2137 O O . GLU A 1 271 ? -22.647 28.305 32.240 1.00 48.69 271 GLU A O 1
ATOM 2142 N N . GLY A 1 272 ? -21.607 26.353 31.956 1.00 45.50 272 GLY A N 1
ATOM 2143 C CA . GLY A 1 272 ? -22.819 25.583 31.739 1.00 45.50 272 GLY A CA 1
ATOM 2144 C C . GLY A 1 272 ? -23.390 25.096 33.075 1.00 45.50 272 GLY A C 1
ATOM 2145 O O . GLY A 1 272 ? -22.659 25.051 34.063 1.00 45.50 272 GLY A O 1
ATOM 2146 N N . PRO A 1 273 ? -24.649 24.626 33.100 1.00 45.75 273 PRO A N 1
ATOM 2147 C CA . PRO A 1 273 ? -25.245 23.925 34.247 1.00 45.75 273 PRO A CA 1
ATOM 2148 C C . PRO A 1 273 ? -24.411 22.749 34.803 1.00 45.75 273 PRO A C 1
ATOM 2150 O O . PRO A 1 273 ? -24.710 22.230 35.867 1.00 45.75 273 PRO A O 1
ATOM 2153 N N . TYR A 1 274 ? -23.376 22.321 34.079 1.00 47.72 274 TYR A N 1
ATOM 2154 C CA . TYR A 1 274 ? -22.525 21.171 34.379 1.00 47.72 274 TYR A CA 1
ATOM 2155 C C . TYR A 1 274 ? -21.038 21.555 34.548 1.00 47.72 274 TYR A C 1
ATOM 2157 O O . TYR A 1 274 ? -20.161 20.727 34.313 1.00 47.72 274 TYR A O 1
ATOM 2165 N N . SER A 1 275 ? -20.716 22.823 34.848 1.00 50.28 275 SER A N 1
ATOM 2166 C CA . SER A 1 275 ? -19.347 23.217 35.227 1.00 50.28 275 SER A CA 1
ATOM 2167 C C . SER A 1 275 ? -19.042 22.792 36.671 1.00 50.28 275 SER A C 1
ATOM 2169 O O . SER A 1 275 ? -19.958 22.695 37.481 1.00 50.28 275 SER A O 1
ATOM 2171 N N . ALA A 1 276 ? -17.756 22.680 37.046 1.00 47.50 276 ALA A N 1
ATOM 2172 C CA . ALA A 1 276 ? -17.352 22.418 38.446 1.00 47.50 276 ALA A CA 1
ATOM 2173 C C . ALA A 1 276 ? -17.853 23.443 39.482 1.00 47.50 276 ALA A C 1
ATOM 2175 O O . ALA A 1 276 ? -17.685 23.243 40.681 1.00 47.50 276 ALA A O 1
ATOM 2176 N N . THR A 1 277 ? -18.433 24.554 39.025 1.00 46.44 277 THR A N 1
ATOM 2177 C CA . THR A 1 277 ? -19.013 25.615 39.853 1.00 46.44 277 THR A CA 1
ATOM 2178 C C . THR A 1 277 ? -20.542 25.662 39.789 1.00 46.44 277 THR A C 1
ATOM 2180 O O . THR A 1 277 ? -21.146 26.416 40.549 1.00 46.44 277 THR A O 1
ATOM 2183 N N . SER A 1 278 ? -21.185 24.880 38.914 1.00 51.47 278 SER A N 1
ATOM 2184 C CA . SER A 1 278 ? -22.632 24.901 38.708 1.00 51.47 278 SER A CA 1
ATOM 2185 C C . SER A 1 278 ? -23.298 23.719 39.407 1.00 51.47 278 SER A C 1
ATOM 2187 O O . SER A 1 278 ? -23.088 22.560 39.062 1.00 51.47 278 SER A O 1
ATOM 2189 N N . ALA A 1 279 ? -24.116 24.020 40.411 1.00 50.09 279 ALA A N 1
ATOM 2190 C CA . ALA A 1 279 ? -24.891 23.033 41.145 1.00 50.09 279 ALA A CA 1
ATOM 2191 C C . ALA A 1 279 ? -26.173 22.666 40.377 1.00 50.09 279 ALA A C 1
ATOM 2193 O O . ALA A 1 279 ? -27.274 22.999 40.817 1.00 50.09 279 ALA A O 1
ATOM 2194 N N . VAL A 1 280 ? -26.075 21.975 39.236 1.00 55.94 280 VAL A N 1
ATOM 2195 C CA . VAL A 1 280 ? -27.207 21.120 38.847 1.00 55.94 280 VAL A CA 1
ATOM 2196 C C . VAL A 1 280 ? -27.120 19.874 39.706 1.00 55.94 280 VAL A C 1
ATOM 2198 O O . VAL A 1 280 ? -26.365 18.954 39.426 1.00 55.94 280 VAL A O 1
ATOM 2201 N N . ALA A 1 281 ? -27.853 19.914 40.815 1.00 61.44 281 ALA A N 1
ATOM 2202 C CA . ALA A 1 281 ? -27.845 18.864 41.821 1.00 61.44 281 ALA A CA 1
ATOM 2203 C C . ALA A 1 281 ? -28.835 17.731 41.511 1.00 61.44 281 ALA A C 1
ATOM 2205 O O . ALA A 1 281 ? -28.674 16.651 42.059 1.00 61.44 281 ALA A O 1
ATOM 2206 N N . ASP A 1 282 ? -29.825 17.950 40.633 1.00 81.38 282 ASP A N 1
ATOM 2207 C CA . ASP A 1 282 ? -30.892 16.976 40.373 1.00 81.38 282 ASP A CA 1
ATOM 2208 C C . ASP A 1 282 ? -30.484 15.956 39.287 1.00 81.38 282 ASP A C 1
ATOM 2210 O O . ASP A 1 282 ? -30.421 16.301 38.094 1.00 81.38 282 ASP A O 1
ATOM 2214 N N . PRO A 1 283 ? -30.231 14.679 39.645 1.00 83.38 283 PRO A N 1
ATOM 2215 C CA . PRO A 1 283 ? -29.791 13.669 38.689 1.00 83.38 283 PRO A CA 1
ATOM 2216 C C . PRO A 1 283 ? -30.875 13.264 37.675 1.00 83.38 283 PRO A C 1
ATOM 2218 O O . PRO A 1 283 ? -30.571 12.577 36.698 1.00 83.38 283 PRO A O 1
ATOM 2221 N N . THR A 1 284 ? -32.131 13.701 37.839 1.00 84.75 284 THR A N 1
ATOM 2222 C CA . THR A 1 284 ? -33.228 13.427 36.890 1.00 84.75 284 THR A CA 1
ATOM 2223 C C . THR A 1 284 ? -32.999 14.043 35.504 1.00 84.75 284 THR A C 1
ATOM 2225 O O . THR A 1 284 ? -33.594 13.590 34.520 1.00 84.75 284 THR A O 1
ATOM 2228 N N . HIS A 1 285 ? -32.103 15.030 35.386 1.00 80.75 285 HIS A N 1
ATOM 2229 C CA . HIS A 1 285 ? -31.737 15.668 34.117 1.00 80.75 285 HIS A CA 1
ATOM 2230 C C . HIS A 1 285 ? -30.653 14.914 33.324 1.00 80.75 285 HIS A C 1
ATOM 2232 O O . HIS A 1 285 ? -30.542 15.085 32.106 1.00 80.75 285 HIS A O 1
ATOM 2238 N N . LEU A 1 286 ? -29.885 14.035 33.975 1.00 82.06 286 LEU A N 1
ATOM 2239 C CA . LEU A 1 286 ? -28.771 13.302 33.361 1.00 82.06 286 LEU A CA 1
ATOM 2240 C C . LEU A 1 286 ? -29.124 12.280 32.269 1.00 82.06 286 LEU A C 1
ATOM 2242 O O . LEU A 1 286 ? -28.321 12.157 31.344 1.00 82.06 286 LEU A O 1
ATOM 2246 N N . PRO A 1 287 ? -30.292 11.604 32.256 1.00 80.19 287 PRO A N 1
ATOM 2247 C CA . PRO A 1 287 ? -30.618 10.620 31.217 1.00 80.19 287 PRO A CA 1
ATOM 2248 C C . PRO A 1 287 ? -30.601 11.157 29.777 1.00 80.19 287 PRO A C 1
ATOM 2250 O O . PRO A 1 287 ? -30.646 10.375 28.829 1.00 80.19 287 PRO A O 1
ATOM 2253 N N . ARG A 1 288 ? -30.614 12.483 29.593 1.00 77.69 288 ARG A N 1
ATOM 2254 C CA . ARG A 1 288 ? -30.439 13.160 28.296 1.00 77.69 288 ARG A CA 1
ATOM 2255 C C . ARG A 1 288 ? -29.253 14.138 28.285 1.00 77.69 288 ARG A C 1
ATOM 2257 O O . ARG A 1 288 ? -29.034 14.793 27.270 1.00 77.69 288 ARG A O 1
ATOM 2264 N N . GLY A 1 289 ? -28.539 14.271 29.404 1.00 74.75 289 GLY A N 1
ATOM 2265 C CA . GLY A 1 289 ? -27.409 15.182 29.593 1.00 74.75 289 GLY A CA 1
ATOM 2266 C C . GLY A 1 289 ? -26.056 14.526 29.306 1.00 74.75 289 GLY A C 1
ATOM 2267 O O . GLY A 1 289 ? -25.976 13.332 29.029 1.00 74.75 289 GLY A O 1
ATOM 2268 N N . HIS A 1 290 ? -24.977 15.310 29.378 1.00 80.56 290 HIS A N 1
ATOM 2269 C CA . HIS A 1 290 ? -23.611 14.811 29.198 1.00 80.56 290 HIS A CA 1
ATOM 2270 C C . HIS A 1 290 ? -23.158 14.001 30.422 1.00 80.56 290 HIS A C 1
ATOM 2272 O O . HIS A 1 290 ? -23.104 14.540 31.525 1.00 80.56 290 HIS A O 1
ATOM 2278 N N . HIS A 1 291 ? -22.792 12.734 30.227 1.00 87.44 291 HIS A N 1
ATOM 2279 C CA . HIS A 1 291 ? -22.304 11.863 31.298 1.00 87.44 291 HIS A CA 1
ATOM 2280 C C . HIS A 1 291 ? -21.261 10.854 30.795 1.00 87.44 291 HIS A C 1
ATOM 2282 O O . HIS A 1 291 ? -21.145 10.610 29.592 1.00 87.44 291 HIS A O 1
ATOM 2288 N N . ILE A 1 292 ? -20.495 10.277 31.723 1.00 91.19 292 ILE A N 1
ATOM 2289 C CA . ILE A 1 292 ? -19.644 9.100 31.486 1.00 91.19 292 ILE A CA 1
ATOM 2290 C C . ILE A 1 292 ? -20.369 7.884 32.066 1.00 91.19 292 ILE A C 1
ATOM 2292 O O . ILE A 1 292 ? -20.805 7.932 33.215 1.00 91.19 292 ILE A O 1
ATOM 2296 N N . CYS A 1 293 ? -20.508 6.816 31.277 1.00 92.88 293 CYS A N 1
ATOM 2297 C CA . CYS A 1 293 ? -21.190 5.593 31.697 1.00 92.88 293 CYS A CA 1
ATOM 2298 C C . CYS A 1 293 ? -20.197 4.476 32.047 1.00 92.88 293 CYS A C 1
ATOM 2300 O O . CYS A 1 293 ? -19.265 4.204 31.285 1.00 92.88 293 CYS A O 1
ATOM 2302 N N . PHE A 1 294 ? -20.430 3.806 33.177 1.00 93.25 294 PHE A N 1
ATOM 2303 C CA . PHE A 1 294 ? -19.723 2.601 33.609 1.00 93.25 294 PHE A CA 1
ATOM 2304 C C . PHE A 1 294 ? -20.680 1.411 33.711 1.00 93.25 294 PHE A C 1
ATOM 2306 O O . PHE A 1 294 ? -21.881 1.565 33.915 1.00 93.25 294 PHE A O 1
ATOM 2313 N N . ASN A 1 295 ? -20.133 0.200 33.634 1.00 92.19 295 ASN A N 1
ATOM 2314 C CA . ASN A 1 295 ? -20.892 -1.027 33.859 1.00 92.19 295 ASN A CA 1
ATOM 2315 C C . ASN A 1 295 ? -20.470 -1.681 35.169 1.00 92.19 295 ASN A C 1
ATOM 2317 O O . ASN A 1 295 ? -19.278 -1.754 35.470 1.00 92.19 295 ASN A O 1
ATOM 2321 N N . VAL A 1 296 ? -21.435 -2.244 35.894 1.00 90.94 296 VAL A N 1
ATOM 2322 C CA . VAL A 1 296 ? -21.185 -3.017 37.119 1.00 90.94 296 VAL A CA 1
ATOM 2323 C C . VAL A 1 296 ? -21.803 -4.408 37.028 1.00 90.94 296 VAL A C 1
ATOM 2325 O O . VAL A 1 296 ? -22.832 -4.614 36.384 1.00 90.94 296 VAL A O 1
ATOM 2328 N N . SER A 1 297 ? -21.162 -5.377 37.681 1.00 88.50 297 SER A N 1
ATOM 2329 C CA . SER A 1 297 ? -21.662 -6.753 37.787 1.00 88.50 297 SER A CA 1
ATOM 2330 C C . SER A 1 297 ? -22.787 -6.884 38.814 1.00 88.50 297 SER A C 1
ATOM 2332 O O . SER A 1 297 ? -23.732 -7.630 38.589 1.00 88.50 297 SER A O 1
ATOM 2334 N N . ASN A 1 298 ? -22.716 -6.143 39.923 1.00 91.88 298 ASN A N 1
ATOM 2335 C CA . ASN A 1 298 ? -23.738 -6.141 40.968 1.00 91.88 298 ASN A CA 1
ATOM 2336 C C . ASN A 1 298 ? -24.340 -4.739 41.126 1.00 91.88 298 ASN A C 1
ATOM 2338 O O . ASN A 1 298 ? -23.862 -3.917 41.909 1.00 91.88 298 ASN A O 1
ATOM 2342 N N . PHE A 1 299 ? -25.389 -4.476 40.345 1.00 93.81 299 PHE A N 1
ATOM 2343 C CA . PHE A 1 299 ? -26.046 -3.171 40.281 1.00 93.81 299 PHE A CA 1
ATOM 2344 C C . PHE A 1 299 ? -26.649 -2.738 41.623 1.00 93.81 299 PHE A C 1
ATOM 2346 O O . PHE A 1 299 ? -26.433 -1.610 42.057 1.00 93.81 299 PHE A O 1
ATOM 2353 N N . ASP A 1 300 ? -27.358 -3.636 42.310 1.00 93.69 300 ASP A N 1
ATOM 2354 C CA . ASP A 1 300 ? -28.051 -3.305 43.560 1.00 93.69 300 ASP A CA 1
ATOM 2355 C C . ASP A 1 300 ? -27.064 -2.980 44.689 1.00 93.69 300 ASP A C 1
ATOM 2357 O O . ASP A 1 300 ? -27.252 -2.003 45.414 1.00 93.69 300 ASP A O 1
ATOM 2361 N N . SER A 1 301 ? -25.964 -3.737 44.791 1.00 95.06 301 SER A N 1
ATOM 2362 C CA . SER A 1 301 ? -24.900 -3.446 45.758 1.00 95.06 301 SER A CA 1
ATOM 2363 C C . SER A 1 301 ? -24.211 -2.111 45.475 1.00 95.06 301 SER A C 1
ATOM 2365 O O . SER A 1 301 ? -23.869 -1.393 46.414 1.00 95.06 301 SER A O 1
ATOM 2367 N N . PHE A 1 302 ? -24.002 -1.767 44.201 1.00 95.81 302 PHE A N 1
ATOM 2368 C CA . PHE A 1 302 ? -23.402 -0.489 43.824 1.00 95.81 302 PHE A CA 1
ATOM 2369 C C . PHE A 1 302 ? -24.321 0.685 44.182 1.00 95.81 302 PHE A C 1
ATOM 2371 O O . PHE A 1 302 ? -23.898 1.633 44.840 1.00 95.81 302 PHE A O 1
ATOM 2378 N N . VAL A 1 303 ? -25.606 0.589 43.828 1.00 95.69 303 VAL A N 1
ATOM 2379 C CA . VAL A 1 303 ? -26.618 1.594 44.181 1.00 95.69 303 VAL A CA 1
ATOM 2380 C C . VAL A 1 303 ? -26.734 1.768 45.696 1.00 95.69 303 VAL A C 1
ATOM 2382 O O . VAL A 1 303 ? -26.872 2.896 46.167 1.00 95.69 303 VAL A O 1
ATOM 2385 N N . GLN A 1 304 ? -26.673 0.683 46.473 1.00 95.88 304 GLN A N 1
ATOM 2386 C CA . GLN A 1 304 ? -26.707 0.776 47.933 1.00 95.88 304 GLN A CA 1
ATOM 2387 C C . GLN A 1 304 ? -25.473 1.502 48.488 1.00 95.88 304 GLN A C 1
ATOM 2389 O O . GLN A 1 304 ? -25.631 2.385 49.325 1.00 95.88 304 GLN A O 1
ATOM 2394 N N . SER A 1 305 ? -24.276 1.226 47.959 1.00 96.50 305 SER A N 1
ATOM 2395 C CA . SER A 1 305 ? -23.046 1.945 48.331 1.00 96.50 305 SER A CA 1
ATOM 2396 C C . SER A 1 305 ? -23.162 3.459 48.109 1.00 96.50 305 SER A C 1
ATOM 2398 O O . SER A 1 305 ? -22.757 4.241 48.968 1.00 96.50 305 SER A O 1
ATOM 2400 N N . LEU A 1 306 ? -23.775 3.896 46.999 1.00 94.94 306 LEU A N 1
ATOM 2401 C CA . LEU A 1 306 ? -24.032 5.322 46.754 1.00 94.94 306 LEU A CA 1
ATOM 2402 C C . LEU A 1 306 ? -24.948 5.933 47.826 1.00 94.94 306 LEU A C 1
ATOM 2404 O O . LEU A 1 306 ? -24.665 7.021 48.331 1.00 94.94 306 LEU A O 1
ATOM 2408 N N . LYS A 1 307 ? -26.016 5.222 48.212 1.00 94.12 307 LYS A N 1
ATOM 2409 C CA . LYS A 1 307 ? -26.946 5.668 49.263 1.00 94.12 307 LYS A CA 1
ATOM 2410 C C . LYS A 1 307 ? -26.269 5.768 50.625 1.00 94.12 307 LYS A C 1
ATOM 2412 O O . LYS A 1 307 ? -26.473 6.758 51.320 1.00 94.12 307 LYS A O 1
ATOM 2417 N N . ASP A 1 308 ? -25.449 4.784 50.985 1.00 94.88 308 ASP A N 1
ATOM 2418 C CA . ASP A 1 308 ? -24.727 4.760 52.263 1.00 94.88 308 ASP A CA 1
ATOM 2419 C C . ASP A 1 308 ? -23.733 5.930 52.376 1.00 94.88 308 ASP A C 1
ATOM 2421 O O . ASP A 1 308 ? -23.456 6.416 53.472 1.00 94.88 308 ASP A O 1
ATOM 2425 N N . LYS A 1 309 ? -23.235 6.426 51.235 1.00 91.25 309 LYS A N 1
ATOM 2426 C CA . LYS A 1 309 ? -22.389 7.626 51.132 1.00 91.25 309 LYS A CA 1
ATOM 2427 C C . LYS A 1 309 ? -23.176 8.940 51.036 1.00 91.25 309 LYS A C 1
ATOM 2429 O O . LYS A 1 309 ? -22.563 9.999 50.947 1.00 91.25 309 LYS A O 1
ATOM 2434 N N . GLY A 1 310 ? -24.510 8.895 51.044 1.00 89.19 310 GLY A N 1
ATOM 2435 C CA . GLY A 1 310 ? -25.367 10.079 50.941 1.00 89.19 310 GLY A CA 1
ATOM 2436 C C . GLY A 1 310 ? -25.377 10.737 49.556 1.00 89.19 310 GLY A C 1
ATOM 2437 O O . GLY A 1 310 ? -25.691 11.920 49.457 1.00 89.19 310 GLY A O 1
ATOM 2438 N N . ILE A 1 311 ? -25.026 10.001 48.496 1.00 89.25 311 ILE A N 1
ATOM 2439 C CA . ILE A 1 311 ? -25.029 10.514 47.120 1.00 89.25 311 ILE A CA 1
ATOM 2440 C C . ILE A 1 311 ? -26.459 10.479 46.575 1.00 89.25 311 ILE A C 1
ATOM 2442 O O . ILE A 1 311 ? -27.122 9.437 46.588 1.00 89.25 311 ILE A O 1
ATOM 2446 N N . GLU A 1 312 ? -26.935 11.618 46.076 1.00 90.06 312 GLU A N 1
ATOM 2447 C CA . GLU A 1 312 ? -28.236 11.713 45.419 1.00 90.06 312 GLU A CA 1
ATOM 2448 C C . GLU A 1 312 ? -28.207 10.985 44.069 1.00 90.06 312 GLU A C 1
ATOM 2450 O O . GLU A 1 312 ? -27.269 11.125 43.283 1.00 90.06 312 GLU A O 1
ATOM 2455 N N . THR A 1 313 ? -29.234 10.174 43.803 1.00 93.31 313 THR A N 1
ATOM 2456 C CA . THR A 1 313 ? -29.285 9.319 42.614 1.00 93.31 313 THR A CA 1
ATOM 2457 C C . THR A 1 313 ? -30.653 9.360 41.948 1.00 93.31 313 THR A C 1
ATOM 2459 O O . THR A 1 313 ? -31.684 9.448 42.614 1.00 93.31 313 THR A O 1
ATOM 2462 N N . PHE A 1 314 ? -30.670 9.201 40.627 1.00 94.56 314 PHE A N 1
ATOM 2463 C CA . PHE A 1 314 ? -31.875 8.951 39.847 1.00 94.56 314 PHE A CA 1
ATOM 2464 C C . PHE A 1 314 ? -31.756 7.606 39.140 1.00 94.56 314 PHE A C 1
ATOM 2466 O O . PHE A 1 314 ? -30.800 7.365 38.410 1.00 94.56 314 PHE A O 1
ATOM 2473 N N . GLN A 1 315 ? -32.725 6.719 39.344 1.00 94.81 315 GLN A N 1
ATOM 2474 C CA . GLN A 1 315 ? -32.730 5.404 38.710 1.00 94.81 315 GLN A CA 1
ATOM 2475 C C . GLN A 1 315 ? -33.756 5.329 37.593 1.00 94.81 315 GLN A C 1
ATOM 2477 O O . GLN A 1 315 ? -34.868 5.847 37.696 1.00 94.81 315 GLN A O 1
ATOM 2482 N N . ARG A 1 316 ? -33.393 4.614 36.532 1.00 92.00 316 ARG A N 1
ATOM 2483 C CA . ARG A 1 316 ? -34.265 4.350 35.393 1.00 92.00 316 ARG A CA 1
ATOM 2484 C C . ARG A 1 316 ? -34.029 2.940 34.877 1.00 92.00 316 ARG A C 1
ATOM 2486 O O . ARG A 1 316 ? -32.917 2.435 34.909 1.00 92.00 316 ARG A O 1
ATOM 2493 N N . THR A 1 317 ? -35.081 2.309 34.373 1.00 91.62 317 THR A N 1
ATOM 2494 C CA . THR A 1 317 ? -34.966 1.055 33.617 1.00 91.62 317 THR A CA 1
ATOM 2495 C C . THR A 1 317 ? -35.247 1.344 32.146 1.00 91.62 317 THR A C 1
ATOM 2497 O O . THR A 1 317 ? -36.149 2.132 31.834 1.00 91.62 317 THR A O 1
ATOM 2500 N N . LEU A 1 318 ? -34.465 0.752 31.238 1.00 86.44 318 LEU A N 1
ATOM 2501 C CA . LEU A 1 318 ? -34.706 0.881 29.802 1.00 86.44 318 LEU A CA 1
ATOM 2502 C C . LEU A 1 318 ? -36.085 0.308 29.421 1.00 86.44 318 LEU A C 1
ATOM 2504 O O . LEU A 1 318 ? -36.587 -0.587 30.101 1.00 86.44 318 LEU A O 1
ATOM 2508 N N . PRO A 1 319 ? -36.704 0.767 28.313 1.00 85.81 319 PRO A N 1
ATOM 2509 C CA . PRO A 1 319 ? -38.043 0.321 27.911 1.00 85.81 319 PRO A CA 1
ATOM 2510 C C . PRO A 1 319 ? -38.186 -1.195 27.716 1.00 85.81 319 PRO A C 1
ATOM 2512 O O . PRO A 1 319 ? -39.284 -1.726 27.832 1.00 85.81 319 PRO A O 1
ATOM 2515 N N . ASN A 1 320 ? -37.085 -1.892 27.422 1.00 84.69 320 ASN A N 1
ATOM 2516 C CA . ASN A 1 320 ? -37.050 -3.347 27.267 1.00 84.69 320 ASN A CA 1
ATOM 2517 C C . ASN A 1 320 ? -37.013 -4.111 28.609 1.00 84.69 320 ASN A C 1
ATOM 2519 O O . ASN A 1 320 ? -37.041 -5.338 28.596 1.00 84.69 320 ASN A O 1
ATOM 2523 N N . GLY A 1 321 ? -36.909 -3.411 29.744 1.00 84.06 321 GLY A N 1
ATOM 2524 C CA . GLY A 1 321 ? -36.843 -3.989 31.087 1.00 84.06 321 GLY A CA 1
ATOM 2525 C C . GLY A 1 321 ? -35.513 -4.660 31.452 1.00 84.06 321 GLY A C 1
ATOM 2526 O O . GLY A 1 321 ? -35.382 -5.133 32.576 1.00 84.06 321 GLY A O 1
ATOM 2527 N N . LYS A 1 322 ? -34.537 -4.721 30.535 1.00 83.75 322 LYS A N 1
ATOM 2528 C CA . LYS A 1 322 ? -33.320 -5.538 30.698 1.00 83.75 322 LYS A CA 1
ATOM 2529 C C . LYS A 1 322 ? -32.176 -4.817 31.398 1.00 83.75 322 LYS A C 1
ATOM 2531 O O . LYS A 1 322 ? -31.422 -5.437 32.136 1.00 83.75 322 LYS A O 1
ATOM 2536 N N . VAL A 1 323 ? -32.047 -3.514 31.159 1.00 86.12 323 VAL A N 1
ATOM 2537 C CA . VAL A 1 323 ? -30.945 -2.708 31.691 1.00 86.12 323 VAL A CA 1
ATOM 2538 C C . VAL A 1 323 ? -31.493 -1.704 32.688 1.00 86.12 323 VAL A C 1
ATOM 2540 O O . VAL A 1 323 ? -32.366 -0.893 32.362 1.00 86.12 323 VAL A O 1
ATOM 2543 N N . ARG A 1 324 ? -30.959 -1.759 33.905 1.00 93.50 324 ARG A N 1
ATOM 2544 C CA . ARG A 1 324 ? -31.170 -0.769 34.957 1.00 93.50 324 ARG A CA 1
ATOM 2545 C C . ARG A 1 324 ? -30.008 0.212 34.942 1.00 93.50 324 ARG A C 1
ATOM 2547 O O . ARG A 1 324 ? -28.865 -0.182 34.737 1.00 93.50 324 ARG A O 1
ATOM 2554 N N . GLN A 1 325 ? -30.316 1.482 35.141 1.00 95.19 325 GLN A N 1
ATOM 2555 C CA . GLN A 1 325 ? -29.370 2.587 35.108 1.00 95.19 325 GLN A CA 1
ATOM 2556 C C . GLN A 1 325 ? -29.542 3.426 36.370 1.00 95.19 325 GLN A C 1
ATOM 2558 O O . GLN A 1 325 ? -30.667 3.645 36.829 1.00 95.19 325 GLN A O 1
ATOM 2563 N N . VAL A 1 326 ? -28.434 3.911 36.916 1.00 96.00 326 VAL A N 1
ATOM 2564 C CA . VAL A 1 326 ? -28.411 4.917 37.976 1.00 96.00 326 VAL A CA 1
ATOM 2565 C C . VAL A 1 326 ? -27.579 6.105 37.513 1.00 96.00 326 VAL A C 1
ATOM 2567 O O . VAL A 1 326 ? -26.496 5.933 36.962 1.00 96.00 326 VAL A O 1
ATOM 2570 N N . PHE A 1 327 ? -28.107 7.303 37.727 1.00 94.56 327 PHE A N 1
ATOM 2571 C CA . PHE A 1 327 ? -27.508 8.576 37.361 1.00 94.56 327 PHE A CA 1
ATOM 2572 C C . PHE A 1 327 ? -27.221 9.386 38.621 1.00 94.56 327 PHE A C 1
ATOM 2574 O O . PHE A 1 327 ? -28.050 9.409 39.532 1.00 94.56 327 PHE A O 1
ATOM 2581 N N . PHE A 1 328 ? -26.065 10.035 38.673 1.00 92.62 328 PHE A N 1
ATOM 2582 C CA . PHE A 1 328 ? -25.627 10.877 39.788 1.00 92.62 328 PHE A CA 1
ATOM 2583 C C . PHE A 1 328 ? -24.495 11.800 39.334 1.00 92.62 328 PHE A C 1
ATOM 2585 O O . PHE A 1 328 ? -24.025 11.704 38.200 1.00 92.62 328 PHE A O 1
ATOM 2592 N N . PHE A 1 329 ? -24.061 12.697 40.211 1.00 88.94 329 PHE A N 1
ATOM 2593 C CA . PHE A 1 329 ? -22.973 13.626 39.931 1.00 88.94 329 PHE A CA 1
ATOM 2594 C C . PHE A 1 329 ? -21.730 13.296 40.754 1.00 88.94 329 PHE A C 1
ATOM 2596 O O . PHE A 1 329 ? -21.830 12.801 41.879 1.00 88.94 329 PHE A O 1
ATOM 2603 N N . ASP A 1 330 ? -20.559 13.590 40.195 1.00 89.38 330 ASP A N 1
ATOM 2604 C CA . ASP A 1 330 ? -19.337 13.705 40.989 1.00 89.38 330 ASP A CA 1
ATOM 2605 C C . ASP A 1 330 ? -19.309 15.041 41.775 1.00 89.38 330 ASP A C 1
ATOM 2607 O O . ASP A 1 330 ? -20.186 15.892 41.586 1.00 89.38 330 ASP A O 1
ATOM 2611 N N . PRO A 1 331 ? -18.332 15.267 42.676 1.00 85.31 331 PRO A N 1
ATOM 2612 C CA . PRO A 1 331 ? -18.254 16.489 43.486 1.00 85.31 331 PRO A CA 1
ATOM 2613 C C . PRO A 1 331 ? -18.120 17.793 42.686 1.00 85.31 331 PRO A C 1
ATOM 2615 O O . PRO A 1 331 ? -18.275 18.880 43.250 1.00 85.31 331 PRO A O 1
ATOM 2618 N N . ASP A 1 332 ? -17.802 17.688 41.397 1.00 81.12 332 ASP A N 1
ATOM 2619 C CA . ASP A 1 332 ? -17.660 18.786 40.448 1.00 81.12 332 ASP A CA 1
ATOM 2620 C C . ASP A 1 332 ? -18.885 18.876 39.510 1.00 81.12 332 ASP A C 1
ATOM 2622 O O . ASP A 1 332 ? -18.843 19.570 38.498 1.00 81.12 332 ASP A O 1
ATOM 2626 N N . GLY A 1 333 ? -19.987 18.176 39.793 1.00 78.69 333 GLY A N 1
ATOM 2627 C CA . GLY A 1 333 ? -21.198 18.259 38.973 1.00 78.69 333 GLY A CA 1
ATOM 2628 C C . GLY A 1 333 ? -21.075 17.588 37.600 1.00 78.69 333 GLY A C 1
ATOM 2629 O O . GLY A 1 333 ? -21.909 17.830 36.723 1.00 78.69 333 GLY A O 1
ATOM 2630 N N . ASN A 1 334 ? -20.071 16.730 37.373 1.00 84.44 334 ASN A N 1
ATOM 2631 C CA . ASN A 1 334 ? -20.015 15.942 36.144 1.00 84.44 334 ASN A CA 1
ATOM 2632 C C . ASN A 1 334 ? -20.983 14.762 36.242 1.00 84.44 334 ASN A C 1
ATOM 2634 O O . ASN A 1 334 ? -20.977 14.013 37.219 1.00 84.44 334 ASN A O 1
ATOM 2638 N N . GLY A 1 335 ? -21.798 14.579 35.204 1.00 88.25 335 GLY A N 1
ATOM 2639 C CA . GLY A 1 335 ? -22.746 13.476 35.132 1.00 88.25 335 GLY A CA 1
ATOM 2640 C C . GLY A 1 335 ? -22.060 12.116 35.055 1.00 88.25 335 GLY A C 1
ATOM 2641 O O . GLY A 1 335 ? -21.176 11.893 34.221 1.00 88.25 335 GLY A O 1
ATOM 2642 N N . LEU A 1 336 ? -22.528 11.190 35.880 1.00 93.00 336 LEU A N 1
ATOM 2643 C CA . LEU A 1 336 ? -22.115 9.797 35.907 1.00 93.00 336 LEU A CA 1
ATOM 2644 C C . LEU A 1 336 ? -23.336 8.902 35.721 1.00 93.00 336 LEU A C 1
ATOM 2646 O O . LEU A 1 336 ? -24.383 9.115 36.332 1.00 93.00 336 LEU A O 1
ATOM 2650 N N . GLU A 1 337 ? -23.184 7.897 34.868 1.00 95.62 337 GLU A N 1
ATOM 2651 C CA . GLU A 1 337 ? -24.146 6.818 34.689 1.00 95.62 337 GLU A CA 1
ATOM 2652 C C . GLU A 1 337 ? -23.484 5.498 35.085 1.00 95.62 337 GLU A C 1
ATOM 2654 O O . GLU A 1 337 ? -22.327 5.237 34.753 1.00 95.62 337 GLU A O 1
ATOM 2659 N N . VAL A 1 338 ? -24.232 4.640 35.769 1.00 95.88 338 VAL A N 1
ATOM 2660 C CA . VAL A 1 338 ? -23.872 3.234 35.916 1.00 95.88 338 VAL A CA 1
ATOM 2661 C C . VAL A 1 338 ? -25.010 2.363 35.420 1.00 95.88 338 VAL A C 1
ATOM 2663 O O . VAL A 1 338 ? -26.146 2.532 35.860 1.00 95.88 338 VAL A O 1
ATOM 2666 N N . ALA A 1 339 ? -24.703 1.427 34.525 1.00 93.94 339 ALA A N 1
ATOM 2667 C CA . ALA A 1 339 ? -25.652 0.473 33.972 1.00 93.94 339 ALA A CA 1
ATOM 2668 C C . ALA A 1 339 ? -25.393 -0.951 34.493 1.00 93.94 339 ALA A C 1
ATOM 2670 O O . ALA A 1 339 ? -24.252 -1.383 34.695 1.00 93.94 339 ALA A O 1
ATOM 2671 N N . SER A 1 340 ? -26.471 -1.704 34.715 1.00 91.62 340 SER A N 1
ATOM 2672 C CA . SER A 1 340 ? -26.388 -3.149 34.915 1.00 91.62 340 SER A CA 1
ATOM 2673 C C . SER A 1 340 ? -25.941 -3.810 33.614 1.00 91.62 340 SER A C 1
ATOM 2675 O O . SER A 1 340 ? -26.450 -3.461 32.547 1.00 91.62 340 SER A O 1
ATOM 2677 N N . ARG A 1 341 ? -25.053 -4.806 33.680 1.00 78.50 341 ARG A N 1
ATOM 2678 C CA . ARG A 1 341 ? -24.802 -5.656 32.508 1.00 78.50 341 ARG A CA 1
ATOM 2679 C C . ARG A 1 341 ? -26.101 -6.339 32.065 1.00 78.50 341 ARG A C 1
ATOM 2681 O O . ARG A 1 341 ? -26.882 -6.769 32.911 1.00 78.50 341 ARG A O 1
ATOM 2688 N N . GLU A 1 342 ? -26.319 -6.441 30.754 1.00 65.56 342 GLU A N 1
ATOM 2689 C CA . GLU A 1 342 ? -27.221 -7.471 30.236 1.00 65.56 342 GLU A CA 1
ATOM 2690 C C . GLU A 1 342 ? -26.556 -8.818 30.538 1.00 65.56 342 GLU A C 1
ATOM 2692 O O . GLU A 1 342 ? -25.400 -9.026 30.154 1.00 65.56 342 GLU A O 1
ATOM 2697 N N . ASP A 1 343 ? -27.240 -9.699 31.271 1.00 52.31 343 ASP A N 1
ATOM 2698 C CA . ASP A 1 343 ? -26.821 -11.098 31.300 1.00 52.31 343 ASP A CA 1
ATOM 2699 C C . ASP A 1 343 ? -26.883 -11.623 29.849 1.00 52.31 343 ASP A C 1
ATOM 2701 O O . ASP A 1 343 ? -27.901 -11.396 29.182 1.00 52.31 343 ASP A O 1
ATOM 2705 N N . PRO A 1 344 ? -25.789 -12.221 29.336 1.00 44.31 344 PRO A N 1
ATOM 2706 C CA . PRO A 1 344 ? -25.682 -12.654 27.943 1.00 44.31 344 PRO A CA 1
ATOM 2707 C C . PRO A 1 344 ? -26.714 -13.708 27.528 1.00 44.31 344 PRO A C 1
ATOM 2709 O O . PRO A 1 344 ? -27.127 -14.528 28.381 1.00 44.31 344 PRO A O 1
#

Foldseek 3Di:
DPQDDLVNLLVQLVVCLVVLPPPSNVVSVVSCPVRDDPPDQLSSLLSNLLSCLSNVNLVSSVVSVVSHPLVSDALSSLLSSLLSCLVVVNLVVSLVSVVVCVVSVHQHALSSQLSNLSSCLSVLPVVSLVVSVVSCVVVVRCLPQSNLLSSLLSCLSNVVNVVSVVSCVPHPDHDPSNLVSQLVSCVVVVNNVSSVVSVVVVVVVVCPPDDQAAEEDEDQCLPLLVVQCCQQPNWDWDDDDDDPWDWTWTDDPPDHIYIYTYDDPPDPDPPDCQFLPHPPFAQVPVVPDAADED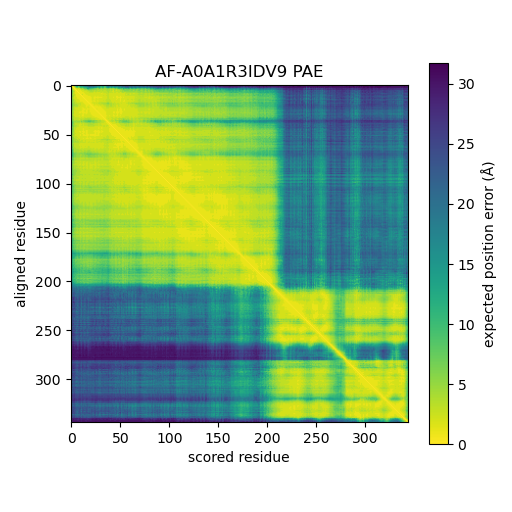EDADPVVSVVSCVVVVFDWDWDADPVNQKIKIWGAGNSRHIYIYIYDRPD

Sequence (344 aa):
MPFLTANELGSLLLSAISNRSLLFGRATHAHILKTLQTPLPSFISNHLVNMYSKLNLLNSAHLVLLQTPPHSRSVVTWTALIAGHVQNGHFTSALLHFSQMRKDCIFPNDFTFPCAFKASAALRLPSVGKQIHALAIKSSQIFDSFVGCSCFDMYMKTGLRDEARNLFDEMPERSIAMWNANISNAVLDGRPSIAVDVFIQFRRIVAEGVCLNHISRESSDIRRLANFYNEVFGFEEIESPKFEFKVIWLTLPGATPMHLIERSPDTKLPEGPYSATSAVADPTHLPRGHHICFNVSNFDSFVQSLKDKGIETFQRTLPNGKVRQVFFFDPDGNGLEVASREDP

Mean predicted aligned error: 12.06 Å

Secondary structure (DSSP, 8-state):
-PPPPHHHHHHHHHHHHHTT-HHHHHHHHHHHHHHSPSSPPHHHHHHHHHHHHHTT-HHHHHHHHHHS-GGG--HHHHHHHHHHHHHTT-HHHHHHHHHHHHHTTPPP-TTHHHHHHHHHHHTT-HHHHHHHHHHHHHTT-TTSHHHHHHHHHHHHHHT-HHHHHHHHHH-SS--HHHHHHHHHHHHHTT-HHHHHHHHHHHHHHHTTT-----EEEEES-HHHHHHHHHHHH--EEEPPPP-SS-EEEEE-TTS--EEEEEPPTT------TTSTT-----GGGGGGS-EEEEEES-HHHHHHHHHHTT---EEEE-TTSS-EEEEEE-TT--EEEEEEPPP-

Nearest PDB structures (foldseek):
  5iww-assembly1_D  TM=9.190E-01  e=3.750E-10  unidentified
  6een-assembly1_B  TM=7.821E-01  e=8.718E-07  Zea mays
  6een-assembly1_D  TM=7.828E-01  e=1.209E-06  Zea mays
  8rdj-assembly1_G  TM=5.367E-01  e=1.415E-04  Sinapis alba
  4m57-assembly1_A  TM=7.299E-01  e=2.443E-03  Zea mays

InterPro domains:
  IPR002885 Pentatricopeptide repeat [PF01535] (151-175)
  IPR002885 Pentatricopeptide repeat [PF13041] (74-118)
  IPR002885 Pentatricopeptide repeat [PS51375] (74-108)
  IPR002885 Pentatricopeptide repeat [TIGR00756] (76-109)
  IPR004360 Glyoxalase/fosfomycin resistance/dioxygenase domain [PF00903] (212-338)
  IPR011990 Tetratricopeptide-like helical domain superfamily [G3DSA:1.25.40.10] (26-126)
  IPR011990 Tetratricopeptide-like helical domain superfamily [G3DSA:1.25.40.10] (130-220)
  IPR029068 Glyoxalase/Bleomycin resistance protein/Dihydroxybiphenyl dioxygenase [G3DSA:3.10.180.10] (221-342)
  IPR029068 Glyoxalase/Bleomycin resistance protein/Dihydroxybiphenyl dioxygenase [SSF54593] (212-342)
  IPR037523 Vicinal oxygen chelate (VOC), core domain [PS51819] (211-341)

Radius of gyration: 34.57 Å; Cα contacts (8 Å, |Δi|>4): 479; chains: 1; bounding box: 78×50×84 Å

pLDDT: mean 89.69, std 10.94, range [44.31, 98.62]